Protein AF-A0A950TH61-F1 (afdb_monomer_lite)

Sequence (262 aa):
MAKLLQSIVLIVLFVGFAAIGMQAETTGPSPTPTPMDMSSMPGMDMNPKPTPTPDISSMSGMKMPGMGGSGGMQMPSVTNLADPMSRDSSGTSWDPDSTPIYGRMKMSGRGMWMFMGTAFFRYTDAGSSRDLSVAGKGDKERFDAPSMFMAMYSHPLGAKAQFGFRAMLSLDPLIEQGYGYPLVLQTGEEYNGRPIHDRQHPHDLFSELAVSYSYKFSESRSFYLYAGYPGEPALGPPMYLHRISGSNIPDAPIGHHWQDAT

Foldseek 3Di:
DPPDDPDDDDDPDPDDDPPDPDPDPPPDPDDDDDDDDPVPDPDDDDDDDDDDDDDPPPDPDDDDDDDPDPPPPFDAPLAARLHGVLQDFFFQHGDPSPRDDDWDWDDDPQKIKTKDKDKDWDWAAQVDPDDQDDVNDDDNIDTFIWMKMKIKMWHDPDPWKIKIWMWIAIPCCVTQNQSGHFAALAFQDDGPNHTHHRHDGGDDRTQWTKMKMKGHPDSVDIDMDMDIDNGFDNDFHGQQCRDPVCVPPSDDPSCRNVTGND

Structure (mmCIF, N/CA/C/O backbone):
data_AF-A0A950TH61-F1
#
_entry.id   AF-A0A950TH61-F1
#
loop_
_atom_site.group_PDB
_atom_site.id
_atom_site.type_symbol
_atom_site.label_atom_id
_atom_site.label_alt_id
_atom_site.label_comp_id
_atom_site.label_asym_id
_atom_site.label_entity_id
_atom_site.label_seq_id
_atom_site.pdbx_PDB_ins_code
_atom_site.Cartn_x
_atom_site.Cartn_y
_atom_site.Cartn_z
_atom_site.occupancy
_atom_site.B_iso_or_equiv
_atom_site.auth_seq_id
_atom_site.auth_comp_id
_atom_site.auth_asym_id
_atom_site.auth_atom_id
_atom_site.pdbx_PDB_model_num
ATOM 1 N N . MET A 1 1 ? -20.307 -4.644 -34.631 1.00 42.50 1 MET A N 1
ATOM 2 C CA . MET A 1 1 ? -20.078 -4.823 -33.180 1.00 42.50 1 MET A CA 1
ATOM 3 C C . MET A 1 1 ? -18.583 -5.034 -32.991 1.00 42.50 1 MET A C 1
ATOM 5 O O . MET A 1 1 ? -18.032 -5.799 -33.765 1.00 42.50 1 MET A O 1
ATOM 9 N N . ALA A 1 2 ? -17.965 -4.347 -32.024 1.00 40.38 2 ALA A N 1
ATOM 10 C CA . ALA A 1 2 ? -16.527 -4.048 -31.870 1.00 40.38 2 ALA A CA 1
ATOM 11 C C . ALA A 1 2 ? -16.087 -2.744 -32.569 1.00 40.38 2 ALA A C 1
ATOM 13 O O . ALA A 1 2 ? -16.285 -2.582 -33.768 1.00 40.38 2 ALA A O 1
ATOM 14 N N . LYS A 1 3 ? -15.472 -1.845 -31.786 1.00 35.75 3 LYS A N 1
ATOM 15 C CA . LYS A 1 3 ? -15.169 -0.412 -32.021 1.00 35.75 3 LYS A CA 1
ATOM 16 C C . LYS A 1 3 ? -16.253 0.577 -31.575 1.00 35.75 3 LYS A C 1
ATOM 18 O O . LYS A 1 3 ? -16.719 1.388 -32.365 1.00 35.75 3 LYS A O 1
ATOM 23 N N . LEU A 1 4 ? -16.618 0.538 -30.294 1.00 33.59 4 LEU A N 1
ATOM 24 C CA . LEU A 1 4 ? -17.208 1.694 -29.610 1.00 33.59 4 LEU A CA 1
ATOM 25 C C . LEU A 1 4 ? -17.091 1.511 -28.088 1.00 33.59 4 LEU A C 1
ATOM 27 O O . LEU A 1 4 ? -18.030 1.020 -27.486 1.00 33.59 4 LEU A O 1
ATOM 31 N N . LEU A 1 5 ? -15.923 1.789 -27.493 1.00 36.59 5 LEU A N 1
ATOM 32 C CA . LEU A 1 5 ? -15.738 2.060 -26.048 1.00 36.59 5 LEU A CA 1
ATOM 33 C C . LEU A 1 5 ? -14.257 2.382 -25.761 1.00 36.59 5 LEU A C 1
ATOM 35 O O . LEU A 1 5 ? -13.571 1.715 -24.999 1.00 36.59 5 LEU A O 1
ATOM 39 N N . GLN A 1 6 ? -13.748 3.420 -26.424 1.00 34.53 6 GLN A N 1
ATOM 40 C CA . GLN A 1 6 ? -12.667 4.244 -25.882 1.00 34.53 6 GLN A CA 1
ATOM 41 C C . GLN A 1 6 ? -13.337 5.539 -25.429 1.00 34.53 6 GLN A C 1
ATOM 43 O O . GLN A 1 6 ? -13.431 6.502 -26.187 1.00 34.53 6 GLN A O 1
ATOM 48 N N . SER A 1 7 ? -13.914 5.519 -24.230 1.00 36.56 7 SER A N 1
ATOM 49 C CA . SER A 1 7 ? -14.459 6.726 -23.615 1.00 36.56 7 SER A CA 1
ATOM 50 C C . SER A 1 7 ? -13.323 7.455 -22.914 1.00 36.56 7 SER A C 1
ATOM 52 O O . SER A 1 7 ? -12.769 6.992 -21.922 1.00 36.56 7 SER A O 1
ATOM 54 N N . ILE A 1 8 ? -12.975 8.587 -23.509 1.00 36.56 8 ILE A N 1
ATOM 55 C CA . ILE A 1 8 ? -12.044 9.603 -23.038 1.00 36.56 8 ILE A CA 1
ATOM 56 C C . ILE A 1 8 ? -12.529 10.120 -21.677 1.00 36.56 8 ILE A C 1
ATOM 58 O O . ILE A 1 8 ? -13.581 10.750 -21.591 1.00 36.56 8 ILE A O 1
ATOM 62 N N . VAL A 1 9 ? -11.751 9.881 -20.621 1.00 34.97 9 VAL A N 1
ATOM 63 C CA . VAL A 1 9 ? -11.863 10.611 -19.354 1.00 34.97 9 VAL A CA 1
ATOM 64 C C . VAL A 1 9 ? -10.733 11.632 -19.344 1.00 34.97 9 VAL A C 1
ATOM 66 O O . VAL A 1 9 ? -9.600 11.326 -18.992 1.00 34.97 9 VAL A O 1
ATOM 69 N N . LEU A 1 10 ? -11.034 12.847 -19.802 1.00 27.36 10 LEU A N 1
ATOM 70 C CA . LEU A 1 10 ? -10.145 13.995 -19.660 1.00 27.36 10 LEU A CA 1
ATOM 71 C C . LEU A 1 10 ? -10.525 14.715 -18.362 1.00 27.36 10 LEU A C 1
ATOM 73 O O . LEU A 1 10 ? -11.406 15.572 -18.356 1.00 27.36 10 LEU A O 1
ATOM 77 N N . ILE A 1 11 ? -9.884 14.347 -17.254 1.00 34.50 11 ILE A N 1
ATOM 78 C CA . ILE A 1 11 ? -9.916 15.151 -16.029 1.00 34.50 11 ILE A CA 1
ATOM 79 C C . ILE A 1 11 ? -8.643 15.990 -16.030 1.00 34.50 11 ILE A C 1
ATOM 81 O O . ILE A 1 11 ? -7.549 15.492 -15.778 1.00 34.50 11 ILE A O 1
ATOM 85 N N . VAL A 1 12 ? -8.785 17.275 -16.349 1.00 31.11 12 VAL A N 1
ATOM 86 C CA . VAL A 1 12 ? -7.707 18.254 -16.185 1.00 31.11 12 VAL A CA 1
ATOM 87 C C . VAL A 1 12 ? -7.645 18.619 -14.704 1.00 31.11 12 VAL A C 1
ATOM 89 O O . VAL A 1 12 ? -8.400 19.463 -14.227 1.00 31.11 12 VAL A O 1
ATOM 92 N N . LEU A 1 13 ? -6.761 17.952 -13.964 1.00 30.66 13 LEU A N 1
ATOM 93 C CA . LEU A 1 13 ? -6.405 18.309 -12.593 1.00 30.66 13 LEU A CA 1
ATOM 94 C C . LEU A 1 13 ? -5.154 19.193 -12.640 1.00 30.66 13 LEU A C 1
ATOM 96 O O . LEU A 1 13 ? -4.037 18.710 -12.797 1.00 30.66 13 LEU A O 1
ATOM 100 N N . PHE A 1 14 ? -5.343 20.506 -12.504 1.00 29.17 14 PHE A N 1
ATOM 101 C CA . PHE A 1 14 ? -4.253 21.401 -12.124 1.00 29.17 14 PHE A CA 1
ATOM 102 C C . PHE A 1 14 ? -3.955 21.170 -10.639 1.00 29.17 14 PHE A C 1
ATOM 104 O O . PHE A 1 14 ? -4.613 21.740 -9.771 1.00 29.17 14 PHE A O 1
ATOM 111 N N . VAL A 1 15 ? -2.970 20.323 -10.343 1.00 35.41 15 VAL A N 1
ATOM 112 C CA . VAL A 1 15 ? -2.360 20.257 -9.011 1.00 35.41 15 VAL A CA 1
ATOM 113 C C . VAL A 1 15 ? -1.008 20.946 -9.106 1.00 35.41 15 VAL A C 1
ATOM 115 O O . VAL A 1 15 ? -0.066 20.430 -9.703 1.00 35.41 15 VAL A O 1
ATOM 118 N N . GLY A 1 16 ? -0.927 22.152 -8.546 1.00 26.12 16 GLY A N 1
ATOM 119 C CA . GLY A 1 16 ? 0.347 22.820 -8.323 1.00 26.12 16 GLY A CA 1
ATOM 120 C C . GLY A 1 16 ? 1.166 22.016 -7.317 1.00 26.12 16 GLY A C 1
ATOM 121 O O . GLY A 1 16 ? 0.792 21.918 -6.150 1.00 26.12 16 GLY A O 1
ATOM 122 N N . PHE A 1 17 ? 2.277 21.439 -7.767 1.00 31.33 17 PHE A N 1
ATOM 123 C CA . PHE A 1 17 ? 3.271 20.846 -6.883 1.00 31.33 17 PHE A CA 1
ATOM 124 C C . PHE A 1 17 ? 4.051 21.964 -6.186 1.00 31.33 17 PHE A C 1
ATOM 126 O O . PHE A 1 17 ? 4.932 22.585 -6.774 1.00 31.33 17 PHE A O 1
ATOM 133 N N . ALA A 1 18 ? 3.754 22.195 -4.910 1.00 28.97 18 ALA A N 1
ATOM 134 C CA . ALA A 1 18 ? 4.761 22.673 -3.976 1.00 28.97 18 ALA A CA 1
ATOM 135 C C . ALA A 1 18 ? 5.338 21.434 -3.285 1.00 28.97 18 ALA A C 1
ATOM 137 O O . ALA A 1 18 ? 4.748 20.901 -2.346 1.00 28.97 18 ALA A O 1
ATOM 138 N N . ALA A 1 19 ? 6.473 20.945 -3.785 1.00 32.41 19 ALA A N 1
ATOM 139 C CA . ALA A 1 19 ? 7.292 19.986 -3.061 1.00 32.41 19 ALA A CA 1
ATOM 140 C C . ALA A 1 19 ? 7.839 20.687 -1.808 1.00 32.41 19 ALA A C 1
ATOM 142 O O . ALA A 1 19 ? 8.853 21.377 -1.859 1.00 32.41 19 ALA A O 1
ATOM 143 N N . ILE A 1 20 ? 7.138 20.555 -0.683 1.00 33.97 20 ILE A N 1
ATOM 144 C CA . ILE A 1 20 ? 7.697 20.895 0.622 1.00 33.97 20 ILE A CA 1
ATOM 145 C C . ILE A 1 20 ? 8.277 19.599 1.175 1.00 33.97 20 ILE A C 1
ATOM 147 O O . ILE A 1 20 ? 7.574 18.798 1.789 1.00 33.97 20 ILE A O 1
ATOM 151 N N . GLY A 1 21 ? 9.571 19.391 0.938 1.00 34.56 21 GLY A N 1
ATOM 152 C CA . GLY A 1 21 ? 10.354 18.464 1.740 1.00 34.56 21 GLY A CA 1
ATOM 153 C C . GLY A 1 21 ? 10.361 18.974 3.177 1.00 34.56 21 GLY A C 1
ATOM 154 O O . GLY A 1 21 ? 11.100 19.896 3.505 1.00 34.56 21 GLY A O 1
ATOM 155 N N . MET A 1 22 ? 9.504 18.418 4.031 1.00 33.69 22 MET A N 1
ATOM 156 C CA . MET A 1 22 ? 9.628 18.597 5.474 1.00 33.69 22 MET A CA 1
ATOM 157 C C . MET A 1 22 ? 10.490 17.457 6.005 1.00 33.69 22 MET A C 1
ATOM 159 O O . MET A 1 22 ? 9.987 16.380 6.318 1.00 33.69 22 MET A O 1
ATOM 163 N N . GLN A 1 23 ? 11.795 17.705 6.119 1.00 32.38 23 GLN A N 1
ATOM 164 C CA . GLN A 1 23 ? 12.602 17.026 7.127 1.00 32.38 23 GLN A CA 1
ATOM 165 C C . GLN A 1 23 ? 12.058 17.456 8.490 1.00 32.38 23 GLN A C 1
ATOM 167 O O . GLN A 1 23 ? 12.259 18.588 8.922 1.00 32.38 23 GLN A O 1
ATOM 172 N N . ALA A 1 24 ? 11.317 16.570 9.149 1.00 32.53 24 ALA A N 1
ATOM 173 C CA . ALA A 1 24 ? 11.150 16.668 10.588 1.00 32.53 24 ALA A CA 1
ATOM 174 C C . ALA A 1 24 ? 12.427 16.103 11.217 1.00 32.53 24 ALA A C 1
ATOM 176 O O . ALA A 1 24 ? 12.768 14.943 10.983 1.00 32.53 24 ALA A O 1
ATOM 177 N N . GLU A 1 25 ? 13.145 16.933 11.974 1.00 31.95 25 GLU A N 1
ATOM 178 C CA . GLU A 1 25 ? 14.260 16.491 12.807 1.00 31.95 25 GLU A CA 1
ATOM 179 C C . GLU A 1 25 ? 13.779 15.369 13.731 1.00 31.95 25 GLU A C 1
ATOM 181 O O . GLU A 1 25 ? 12.939 15.562 14.613 1.00 31.95 25 GLU A O 1
ATOM 186 N N . THR A 1 26 ? 14.301 14.167 13.511 1.00 33.88 26 THR A N 1
ATOM 187 C CA . THR A 1 26 ? 14.080 13.029 14.391 1.00 33.88 26 THR A CA 1
ATOM 188 C C . THR A 1 26 ? 14.943 13.211 15.635 1.00 33.88 26 THR A C 1
ATOM 190 O O . THR A 1 26 ? 16.089 12.764 15.671 1.00 33.88 26 THR A O 1
ATOM 193 N N . THR A 1 27 ? 14.410 13.828 16.688 1.00 36.09 27 THR A N 1
ATOM 194 C CA . THR A 1 27 ? 14.933 13.600 18.042 1.00 36.09 27 THR A CA 1
ATOM 195 C C . THR A 1 27 ? 14.408 12.252 18.528 1.00 36.09 27 THR A C 1
ATOM 197 O O . THR A 1 27 ? 13.490 12.148 19.337 1.00 36.09 27 THR A O 1
ATOM 200 N N . GLY A 1 28 ? 14.970 11.178 17.969 1.00 39.03 28 GLY A N 1
ATOM 201 C CA . GLY A 1 28 ? 14.773 9.843 18.521 1.00 39.03 28 GLY A CA 1
ATOM 202 C C . GLY A 1 28 ? 15.302 9.799 19.962 1.00 39.03 28 GLY A C 1
ATOM 203 O O . GLY A 1 28 ? 16.278 10.491 20.271 1.00 39.03 28 GLY A O 1
ATOM 204 N N . PRO A 1 29 ? 14.688 9.019 20.867 1.00 45.78 29 PRO A N 1
ATOM 205 C CA . PRO A 1 29 ? 15.264 8.797 22.183 1.00 45.78 29 PRO A CA 1
ATOM 206 C C . PRO A 1 29 ? 16.660 8.185 22.020 1.00 45.78 29 PRO A C 1
ATOM 208 O O . PRO A 1 29 ? 16.833 7.176 21.336 1.00 45.78 29 PRO A O 1
ATOM 211 N N . SER A 1 30 ? 17.658 8.817 22.641 1.00 35.78 30 SER A N 1
ATOM 212 C CA . SER A 1 30 ? 19.010 8.264 22.739 1.00 35.78 30 SER A CA 1
ATOM 213 C C . SER A 1 30 ? 18.925 6.870 23.378 1.00 35.78 30 SER A C 1
ATOM 215 O O . SER A 1 30 ? 18.249 6.733 24.406 1.00 35.78 30 SER A O 1
ATOM 217 N N . PRO A 1 31 ? 19.546 5.824 22.801 1.00 47.94 31 PRO A N 1
ATOM 218 C CA . PRO A 1 31 ? 19.511 4.500 23.398 1.00 47.94 31 PRO A CA 1
ATOM 219 C C . PRO A 1 31 ? 20.111 4.571 24.804 1.00 47.94 31 PRO A C 1
ATOM 221 O O . PRO A 1 31 ? 21.227 5.050 25.005 1.00 47.94 31 PRO A O 1
ATOM 224 N N . THR A 1 32 ? 19.349 4.107 25.794 1.00 44.56 32 THR A N 1
ATOM 225 C CA . THR A 1 32 ? 19.869 3.928 27.152 1.00 44.56 32 THR A CA 1
ATOM 226 C C . THR A 1 32 ? 20.944 2.842 27.080 1.00 44.56 32 THR A C 1
ATOM 228 O O . THR A 1 32 ? 20.628 1.744 26.615 1.00 44.56 32 THR A O 1
ATOM 231 N N . PRO A 1 33 ? 22.202 3.104 27.481 1.00 44.28 33 PRO A N 1
ATOM 232 C CA . PRO A 1 33 ? 23.235 2.082 27.434 1.00 44.28 33 PRO A CA 1
ATOM 233 C C . PRO A 1 33 ? 22.827 0.917 28.338 1.00 44.28 33 PRO A C 1
ATOM 235 O O . PRO A 1 33 ? 22.533 1.100 29.520 1.00 44.28 33 PRO A O 1
ATOM 238 N N . THR A 1 34 ? 22.786 -0.286 27.770 1.00 46.41 34 THR A N 1
ATOM 239 C CA . THR A 1 34 ? 22.648 -1.526 28.533 1.00 46.41 34 THR A CA 1
ATOM 240 C C . THR A 1 34 ? 23.798 -1.593 29.543 1.00 46.41 34 THR A C 1
ATOM 242 O O . THR A 1 34 ? 24.947 -1.400 29.135 1.00 46.41 34 THR A O 1
ATOM 245 N N . PRO A 1 35 ? 23.546 -1.848 30.841 1.00 42.56 35 PRO A N 1
ATOM 246 C CA . PRO A 1 35 ? 24.624 -2.060 31.796 1.00 42.56 35 PRO A CA 1
ATOM 247 C C . PRO A 1 35 ? 25.470 -3.243 31.320 1.00 42.56 35 PRO A C 1
ATOM 249 O O . PRO A 1 35 ? 24.979 -4.369 31.252 1.00 42.56 35 PRO A O 1
ATOM 252 N N . MET A 1 36 ? 26.722 -2.988 30.941 1.00 44.72 36 MET A N 1
ATOM 253 C CA . MET A 1 36 ? 27.688 -4.060 30.733 1.00 44.72 36 MET A CA 1
ATOM 254 C C . MET A 1 36 ? 27.976 -4.705 32.088 1.00 44.72 36 MET A C 1
ATOM 256 O O . MET A 1 36 ? 28.274 -4.013 33.063 1.00 44.72 36 MET A O 1
ATOM 260 N N . ASP A 1 37 ? 27.870 -6.028 32.146 1.00 48.03 37 ASP A N 1
ATOM 261 C CA . ASP A 1 37 ? 28.310 -6.819 33.286 1.00 48.03 37 ASP A CA 1
ATOM 262 C C . ASP A 1 37 ? 29.840 -6.709 33.415 1.00 48.03 37 ASP A C 1
ATOM 264 O O . ASP A 1 37 ? 30.597 -7.261 32.618 1.00 48.03 37 ASP A O 1
ATOM 268 N N . MET A 1 38 ? 30.293 -5.939 34.405 1.00 50.91 38 MET A N 1
ATOM 269 C CA . MET A 1 38 ? 31.710 -5.678 34.688 1.00 50.91 38 MET A CA 1
ATOM 270 C C . MET A 1 38 ? 32.340 -6.765 35.579 1.00 50.91 38 MET A C 1
ATOM 272 O O . MET A 1 38 ? 33.432 -6.565 36.112 1.00 50.91 38 MET A O 1
ATOM 276 N N . SER A 1 39 ? 31.693 -7.925 35.748 1.00 45.00 39 SER A N 1
ATOM 277 C CA . SER A 1 39 ? 32.147 -9.015 36.629 1.00 45.00 39 SER A CA 1
ATOM 278 C C . SER A 1 39 ? 33.476 -9.684 36.229 1.00 45.00 39 SER A C 1
ATOM 280 O O . SER A 1 39 ? 33.940 -10.586 36.925 1.00 45.00 39 SER A O 1
ATOM 282 N N . SER A 1 40 ? 34.136 -9.237 35.154 1.00 46.72 40 SER A N 1
ATOM 283 C CA . SER A 1 40 ? 35.368 -9.843 34.627 1.00 46.72 40 SER A CA 1
ATOM 284 C C . SER A 1 40 ? 36.573 -8.898 34.481 1.00 46.72 40 SER A C 1
ATOM 286 O O . SER A 1 40 ? 37.525 -9.233 33.779 1.00 46.72 40 SER A O 1
ATOM 288 N N . MET A 1 41 ? 36.609 -7.758 35.185 1.00 43.59 41 MET A N 1
ATOM 289 C CA . MET A 1 41 ? 37.813 -6.909 35.256 1.00 43.59 41 MET A CA 1
ATOM 290 C C . MET A 1 41 ? 38.529 -7.021 36.617 1.00 43.59 41 MET A C 1
ATOM 292 O O . MET A 1 41 ? 37.994 -6.561 37.626 1.00 43.59 41 MET A O 1
ATOM 296 N N . PRO A 1 42 ? 39.752 -7.585 36.689 1.00 43.88 42 PRO A N 1
ATO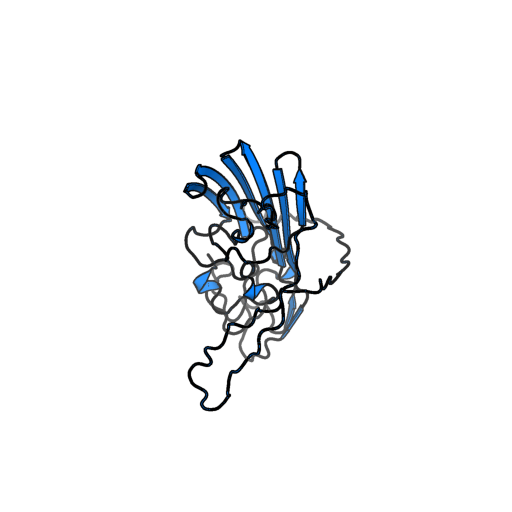M 297 C CA . PRO A 1 42 ? 40.546 -7.591 37.914 1.00 43.88 42 PRO A CA 1
ATOM 298 C C . PRO A 1 42 ? 41.213 -6.224 38.127 1.00 43.88 42 PRO A C 1
ATOM 300 O O . PRO A 1 42 ? 41.982 -5.779 37.277 1.00 43.88 42 PRO A O 1
ATOM 303 N N . GLY A 1 43 ? 40.986 -5.594 39.287 1.00 47.31 43 GLY A N 1
ATOM 304 C CA . GLY A 1 43 ? 41.899 -4.568 39.812 1.00 47.31 43 GLY A CA 1
ATOM 305 C C . GLY A 1 43 ? 41.379 -3.136 39.975 1.00 47.31 43 GLY A C 1
ATOM 306 O O . GLY A 1 43 ? 42.134 -2.208 39.699 1.00 47.31 43 GLY A O 1
ATOM 307 N N . MET A 1 44 ? 40.161 -2.918 40.484 1.00 42.34 44 MET A N 1
ATOM 308 C CA . MET A 1 44 ? 39.793 -1.607 41.046 1.00 42.34 44 MET A CA 1
ATOM 309 C C . MET A 1 44 ? 39.171 -1.744 42.441 1.00 42.34 44 MET A C 1
ATOM 311 O O . MET A 1 44 ? 38.139 -2.383 42.625 1.00 42.34 44 MET A O 1
ATOM 315 N N . ASP A 1 45 ? 39.866 -1.158 43.415 1.00 43.56 45 ASP A N 1
ATOM 316 C CA . ASP A 1 45 ? 39.545 -1.100 44.841 1.00 43.56 45 ASP A CA 1
ATOM 317 C C . ASP A 1 45 ? 38.321 -0.195 45.079 1.00 43.56 45 ASP A C 1
ATOM 319 O O . ASP A 1 45 ? 38.324 0.990 44.740 1.00 43.56 45 ASP A O 1
ATOM 323 N N . MET A 1 46 ? 37.249 -0.774 45.619 1.00 38.69 46 MET A N 1
ATOM 324 C CA . MET A 1 46 ? 35.993 -0.092 45.928 1.00 38.69 46 MET A CA 1
ATOM 325 C C . MET A 1 46 ? 35.955 0.230 47.419 1.00 38.69 46 MET A C 1
ATOM 327 O O . MET A 1 46 ? 35.599 -0.622 48.230 1.00 38.69 46 MET A O 1
ATOM 331 N N . ASN A 1 47 ? 36.245 1.479 47.782 1.00 44.44 47 ASN A N 1
ATOM 332 C CA . ASN A 1 47 ? 35.994 1.959 49.138 1.00 44.44 47 ASN A CA 1
ATOM 333 C C . ASN A 1 47 ? 35.283 3.326 49.127 1.00 44.44 47 ASN A C 1
ATOM 335 O O . ASN A 1 47 ? 35.937 4.370 49.205 1.00 44.44 47 ASN A O 1
ATOM 339 N N . PRO A 1 48 ? 33.942 3.373 49.011 1.00 46.69 48 PRO A N 1
ATOM 340 C CA . PRO A 1 48 ? 33.204 4.618 49.163 1.00 46.69 48 PRO A CA 1
ATOM 341 C C . PRO A 1 48 ? 32.966 4.920 50.652 1.00 46.69 48 PRO A C 1
ATOM 343 O O . PRO A 1 48 ? 32.199 4.253 51.344 1.00 46.69 48 PRO A O 1
ATOM 346 N N . LYS A 1 49 ? 33.621 5.975 51.146 1.00 36.88 49 LYS A N 1
ATOM 347 C CA . LYS A 1 49 ? 33.361 6.595 52.454 1.00 36.88 49 LYS A CA 1
ATOM 348 C C . LYS A 1 49 ? 31.945 7.211 52.460 1.00 36.88 49 LYS A C 1
ATOM 350 O O . LYS A 1 49 ? 31.635 7.955 51.530 1.00 36.88 49 LYS A O 1
ATOM 355 N N . PRO A 1 50 ? 31.090 6.969 53.471 1.00 39.81 50 PRO A N 1
ATOM 356 C CA . PRO A 1 50 ? 29.723 7.488 53.471 1.00 39.81 50 PRO A CA 1
ATOM 357 C C . PRO A 1 50 ? 29.694 9.008 53.704 1.00 39.81 50 PRO A C 1
ATOM 359 O O . PRO A 1 50 ? 30.230 9.515 54.690 1.00 39.81 50 PRO A O 1
ATOM 362 N N . THR A 1 51 ? 29.066 9.740 52.783 1.00 38.12 51 THR A N 1
ATOM 363 C CA . THR A 1 51 ? 28.710 11.164 52.919 1.00 38.12 51 THR A CA 1
ATOM 364 C C . THR A 1 51 ? 27.372 11.280 53.671 1.00 38.12 51 THR A C 1
ATOM 366 O O . THR A 1 51 ? 26.483 10.467 53.419 1.00 38.12 51 THR A O 1
ATOM 369 N N . PRO A 1 52 ? 27.201 12.236 54.607 1.00 39.16 52 PRO A N 1
ATOM 370 C CA . PRO A 1 52 ? 26.018 12.295 55.465 1.00 39.16 52 PRO A CA 1
ATOM 371 C C . PRO A 1 52 ? 24.738 12.678 54.705 1.00 39.16 52 PRO A C 1
ATOM 373 O O . PRO A 1 52 ? 24.732 13.582 53.871 1.00 39.16 52 PRO A O 1
ATOM 376 N N . THR A 1 53 ? 23.650 11.981 55.033 1.00 39.81 53 THR A N 1
ATOM 377 C CA . THR A 1 53 ? 22.289 12.170 54.515 1.00 39.81 53 THR A CA 1
ATOM 378 C C . THR A 1 53 ? 21.725 13.545 54.909 1.00 39.81 53 THR A C 1
ATOM 380 O O . THR A 1 53 ? 21.764 13.879 56.094 1.00 39.81 53 THR A O 1
ATOM 38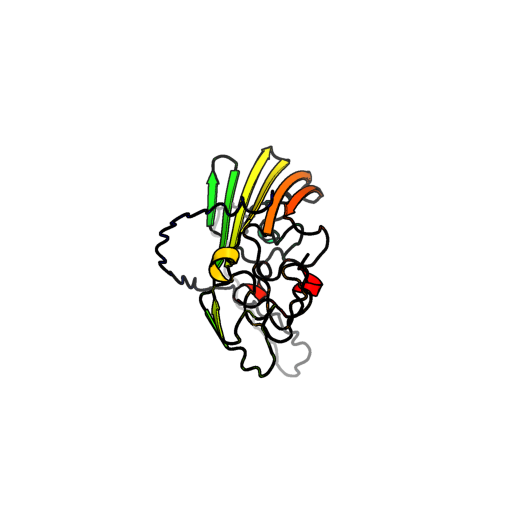3 N N . PRO A 1 54 ? 21.154 14.338 53.982 1.00 41.16 54 PRO A N 1
ATOM 384 C CA . PRO A 1 54 ? 20.398 15.533 54.345 1.00 41.16 54 PRO A CA 1
ATOM 385 C C . PRO A 1 54 ? 19.071 15.160 55.022 1.00 41.16 54 PRO A C 1
ATOM 387 O O . PRO A 1 54 ? 18.312 14.333 54.514 1.00 41.16 54 PRO A O 1
ATOM 390 N N . ASP A 1 55 ? 18.796 15.789 56.162 1.00 38.22 55 ASP A N 1
ATOM 391 C CA . ASP A 1 55 ? 17.534 15.719 56.900 1.00 38.22 55 ASP A CA 1
ATOM 392 C C . ASP A 1 55 ? 16.414 16.433 56.116 1.00 38.22 55 ASP A C 1
ATOM 394 O O . ASP A 1 55 ? 16.502 17.628 55.834 1.00 38.22 55 ASP A O 1
ATOM 398 N N . ILE A 1 56 ? 15.369 15.692 55.737 1.00 44.16 56 ILE A N 1
ATOM 399 C CA . ILE A 1 56 ? 14.191 16.180 54.992 1.00 44.16 56 ILE A CA 1
ATOM 400 C C . ILE A 1 56 ? 12.930 16.271 55.868 1.00 44.16 56 ILE A C 1
ATOM 402 O O . ILE A 1 56 ? 11.807 16.243 55.365 1.00 44.16 56 ILE A O 1
ATOM 406 N N . SER A 1 57 ? 13.079 16.443 57.184 1.00 36.56 57 SER A N 1
ATOM 407 C CA . SER A 1 57 ? 11.953 16.587 58.122 1.00 36.56 57 SER A CA 1
ATOM 408 C C . SER A 1 57 ? 11.138 17.898 58.012 1.00 36.56 57 SER A C 1
ATOM 410 O O . SER A 1 57 ? 10.320 18.181 58.886 1.00 36.56 57 SER A O 1
ATOM 412 N N . SER A 1 58 ? 11.259 18.686 56.932 1.00 41.62 58 SER A N 1
ATOM 413 C CA . SER A 1 58 ? 10.600 20.003 56.808 1.00 41.62 58 SER A CA 1
ATOM 414 C C . SER A 1 58 ? 9.786 20.267 55.530 1.00 41.62 58 SER A C 1
ATOM 416 O O . SER A 1 58 ? 9.486 21.421 55.232 1.00 41.62 58 SER A O 1
ATOM 418 N N . MET A 1 59 ? 9.315 19.241 54.810 1.00 38.50 59 MET A N 1
ATOM 419 C CA . MET A 1 59 ? 8.280 19.430 53.774 1.00 38.50 59 MET A CA 1
ATOM 420 C C . MET A 1 59 ? 7.035 18.582 54.042 1.00 38.50 59 MET A C 1
ATOM 422 O O . MET A 1 59 ? 6.737 17.593 53.375 1.00 38.50 59 MET A O 1
ATOM 426 N N . SER A 1 60 ? 6.277 19.020 55.048 1.00 37.50 60 SER A N 1
ATOM 427 C CA . SER A 1 60 ? 4.884 18.629 55.239 1.00 37.50 60 SER A CA 1
ATOM 428 C C . SER A 1 60 ? 4.028 19.178 54.094 1.00 37.50 60 SER A C 1
ATOM 430 O O . SER A 1 60 ? 3.747 20.373 54.043 1.00 37.50 60 SER A O 1
ATOM 432 N N . GLY A 1 61 ? 3.543 18.275 53.242 1.00 43.72 61 GLY A N 1
ATOM 433 C CA . GLY A 1 61 ? 2.285 18.456 52.523 1.00 43.72 61 GLY A CA 1
ATOM 434 C C . GLY A 1 61 ? 2.395 18.797 51.043 1.00 43.72 61 GLY A C 1
ATOM 435 O O . GLY A 1 61 ? 2.146 19.933 50.674 1.00 43.72 61 GLY A O 1
ATOM 436 N N . MET A 1 62 ? 2.591 17.785 50.193 1.00 35.06 62 MET A N 1
ATOM 437 C CA . MET A 1 62 ? 1.834 17.643 48.941 1.00 35.06 62 MET A CA 1
ATOM 438 C C . MET A 1 62 ? 1.652 16.157 48.625 1.00 35.06 62 MET A C 1
ATOM 440 O O . MET A 1 62 ? 2.602 15.406 48.430 1.00 35.06 62 MET A O 1
ATOM 444 N N . LYS A 1 63 ? 0.392 15.729 48.615 1.00 37.53 63 LYS A N 1
ATOM 445 C CA . LYS A 1 63 ? -0.057 14.384 48.268 1.00 37.53 63 LYS A CA 1
ATOM 446 C C . LYS A 1 63 ? -0.376 14.382 46.773 1.00 37.53 63 LYS A C 1
ATOM 448 O O . LYS A 1 63 ? -1.364 14.996 46.398 1.00 37.53 63 LYS A O 1
ATOM 453 N N . MET A 1 64 ? 0.408 13.690 45.948 1.00 34.31 64 MET A N 1
ATOM 454 C CA . MET A 1 64 ? 0.003 13.289 44.590 1.00 34.31 64 MET A CA 1
ATOM 455 C C . MET A 1 64 ? 0.558 11.887 44.291 1.00 34.31 64 MET A C 1
ATOM 457 O O . MET A 1 64 ? 1.765 11.742 44.100 1.00 34.31 64 MET A O 1
ATOM 461 N N . PRO A 1 65 ? -0.281 10.835 44.265 1.00 40.25 65 PRO A N 1
ATOM 462 C CA . PRO A 1 65 ? 0.121 9.526 43.776 1.00 40.25 65 PRO A CA 1
ATOM 463 C C . PRO A 1 65 ? 0.082 9.506 42.240 1.00 40.25 65 PRO A C 1
ATOM 465 O O . PRO A 1 65 ? -0.968 9.717 41.645 1.00 40.25 65 PRO A O 1
ATOM 468 N N . GLY A 1 66 ? 1.235 9.225 41.631 1.00 40.44 66 GLY A N 1
ATOM 469 C CA . GLY A 1 66 ? 1.383 8.469 40.382 1.00 40.44 66 GLY A CA 1
ATOM 470 C C . GLY A 1 66 ? 0.536 8.866 39.168 1.00 40.44 66 GLY A C 1
ATOM 471 O O . GLY A 1 66 ? -0.479 8.239 38.903 1.00 40.44 66 GLY A O 1
ATOM 472 N N . MET A 1 67 ? 1.056 9.770 38.334 1.00 39.19 67 MET A N 1
ATOM 473 C CA . MET A 1 67 ? 0.780 9.808 36.887 1.00 39.19 67 MET A CA 1
ATOM 474 C C . MET A 1 67 ? 2.094 10.079 36.141 1.00 39.19 67 MET A C 1
ATOM 476 O O . MET A 1 67 ? 2.312 11.136 35.560 1.00 39.19 67 MET A O 1
ATOM 480 N N . GLY A 1 68 ? 3.011 9.113 36.218 1.00 34.66 68 GLY A N 1
ATOM 481 C CA . GLY A 1 68 ? 4.149 9.005 35.309 1.00 34.66 68 GLY A CA 1
ATOM 482 C C . GLY A 1 68 ? 3.757 8.090 34.156 1.00 34.66 68 GLY A C 1
ATOM 483 O O . GLY A 1 68 ? 3.805 6.874 34.294 1.00 34.66 68 GLY A O 1
ATOM 484 N N . GLY A 1 69 ? 3.318 8.676 33.047 1.00 32.50 69 GLY A N 1
ATOM 485 C CA . GLY A 1 69 ? 2.980 7.945 31.834 1.00 32.50 69 GLY A CA 1
ATOM 486 C C . GLY A 1 69 ? 2.386 8.880 30.795 1.00 32.50 69 GLY A C 1
ATOM 487 O O . GLY A 1 69 ? 1.180 9.107 30.789 1.00 32.50 69 GLY A O 1
ATOM 488 N N . SER A 1 70 ? 3.221 9.396 29.892 1.00 34.12 70 SER A N 1
ATOM 489 C CA . SER A 1 70 ? 2.767 9.885 28.584 1.00 34.12 70 SER A CA 1
ATOM 490 C C . SER A 1 70 ? 2.247 8.698 27.768 1.00 34.12 70 SER A C 1
ATOM 492 O O . SER A 1 70 ? 2.876 8.255 26.813 1.00 34.12 70 SER A O 1
ATOM 494 N N . GLY A 1 71 ? 1.111 8.134 28.171 1.00 35.44 71 GLY A N 1
ATOM 495 C CA . GLY A 1 71 ? 0.322 7.245 27.334 1.00 35.44 71 GLY A CA 1
ATOM 496 C C . GLY A 1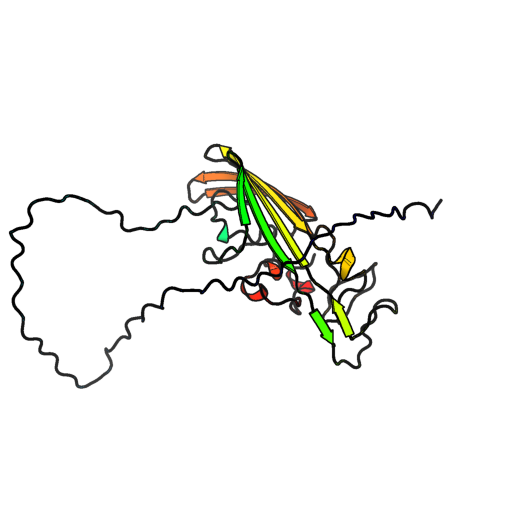 71 ? -0.444 8.115 26.354 1.00 35.44 71 GLY A C 1
ATOM 497 O O . GLY A 1 71 ? -1.587 8.482 26.622 1.00 35.44 71 GLY A O 1
ATOM 498 N N . GLY A 1 72 ? 0.198 8.513 25.253 1.00 45.62 72 GLY A N 1
ATOM 499 C CA . GLY A 1 72 ? -0.540 9.072 24.125 1.00 45.62 72 GLY A CA 1
ATOM 500 C C . GLY A 1 72 ? -1.657 8.092 23.770 1.00 45.62 72 GLY A C 1
ATOM 501 O O . GLY A 1 72 ? -1.395 6.894 23.670 1.00 45.62 72 GLY A O 1
ATOM 502 N N . MET A 1 73 ? -2.901 8.568 23.664 1.00 60.53 73 MET A N 1
ATOM 503 C CA . MET A 1 73 ? -4.007 7.709 23.242 1.00 60.53 73 MET A CA 1
ATOM 504 C C . MET A 1 73 ? -3.637 7.103 21.889 1.00 60.53 73 MET A C 1
ATOM 506 O O . MET A 1 73 ? -3.542 7.823 20.895 1.00 60.53 73 MET A O 1
ATOM 510 N N . GLN A 1 74 ? -3.375 5.795 21.864 1.00 81.75 74 GLN A N 1
ATOM 511 C CA . GLN A 1 74 ? -3.169 5.080 20.615 1.00 81.75 74 GLN A CA 1
ATOM 512 C C . GLN A 1 74 ? -4.476 5.124 19.834 1.00 81.75 74 GLN A C 1
ATOM 514 O O . GLN A 1 74 ? -5.535 4.741 20.335 1.00 81.75 74 GLN A O 1
ATOM 519 N N . MET A 1 75 ? -4.395 5.636 18.611 1.00 91.12 75 MET A N 1
ATOM 520 C CA . MET A 1 75 ? -5.514 5.591 17.683 1.00 91.12 75 MET A CA 1
ATOM 521 C C . MET A 1 75 ? -5.761 4.128 17.301 1.00 91.12 75 MET A C 1
ATOM 523 O O . MET A 1 75 ? -4.784 3.412 17.068 1.00 91.12 75 MET A O 1
ATOM 527 N N . PRO A 1 76 ? -7.021 3.668 17.244 1.00 93.75 76 PRO A N 1
ATOM 528 C CA . PRO A 1 76 ? -7.321 2.307 16.827 1.00 93.75 76 PRO A CA 1
ATOM 529 C C . PRO A 1 76 ? -7.075 2.129 15.327 1.00 93.75 76 PRO A C 1
ATOM 531 O O . PRO A 1 76 ? -7.291 3.058 14.544 1.00 93.75 76 PRO A O 1
ATOM 534 N N . SER A 1 77 ? -6.677 0.920 14.940 1.00 94.94 77 SER A N 1
ATOM 535 C CA . SER A 1 77 ? -6.599 0.493 13.544 1.00 94.94 77 SER A CA 1
ATOM 536 C C . SER A 1 77 ? -7.949 0.653 12.846 1.00 94.94 77 SER A C 1
ATOM 538 O O . SER A 1 77 ? -9.017 0.466 13.438 1.00 94.94 77 SER A O 1
ATOM 540 N N . VAL A 1 78 ? -7.910 0.997 11.561 1.00 95.88 78 VAL A N 1
ATOM 541 C CA . VAL A 1 78 ? -9.089 1.073 10.691 1.00 95.88 78 VAL A CA 1
ATOM 542 C C . VAL A 1 78 ? -9.672 -0.321 10.451 1.00 95.88 78 VAL A C 1
ATOM 544 O O . VAL A 1 78 ? -10.893 -0.477 10.368 1.00 95.88 78 VAL A O 1
ATOM 547 N N . THR A 1 79 ? -8.821 -1.345 10.407 1.00 94.69 79 THR A N 1
ATOM 548 C CA . THR A 1 79 ? -9.201 -2.740 10.151 1.00 94.69 79 THR A CA 1
ATOM 549 C C . THR A 1 79 ? -9.727 -3.428 11.412 1.00 94.69 79 THR A C 1
ATOM 551 O O . THR A 1 79 ? -10.810 -4.017 11.379 1.00 94.69 79 THR A O 1
ATOM 554 N N . ASN A 1 80 ? -9.015 -3.311 12.539 1.00 94.44 80 ASN A N 1
ATOM 555 C CA . ASN A 1 80 ? -9.363 -3.957 13.805 1.00 94.44 80 ASN A CA 1
ATOM 556 C C . ASN A 1 80 ? -9.312 -2.972 14.982 1.00 94.44 80 ASN A C 1
ATOM 558 O O . ASN A 1 80 ? -8.246 -2.557 15.418 1.00 94.44 80 ASN A O 1
ATOM 562 N N . LEU A 1 81 ? -10.473 -2.675 15.574 1.00 93.56 81 LEU A N 1
ATOM 563 C CA . LEU A 1 81 ? -10.622 -1.734 16.693 1.00 93.56 81 LEU A CA 1
ATOM 564 C C . LEU A 1 81 ? -9.770 -2.069 17.938 1.00 93.56 81 LEU A C 1
ATOM 566 O O . LEU A 1 81 ? -9.565 -1.199 18.783 1.00 93.56 81 LEU A O 1
ATOM 570 N N . ALA A 1 82 ? -9.334 -3.321 18.102 1.00 93.06 82 ALA A N 1
ATOM 571 C CA . ALA A 1 82 ? -8.493 -3.729 19.230 1.00 93.06 82 ALA A CA 1
ATOM 572 C C . ALA A 1 82 ? -6.985 -3.553 18.984 1.00 93.06 82 ALA A C 1
ATOM 574 O O . ALA A 1 82 ? -6.218 -3.657 19.937 1.00 93.06 82 ALA A O 1
ATOM 575 N N . ASP A 1 83 ? -6.567 -3.291 17.74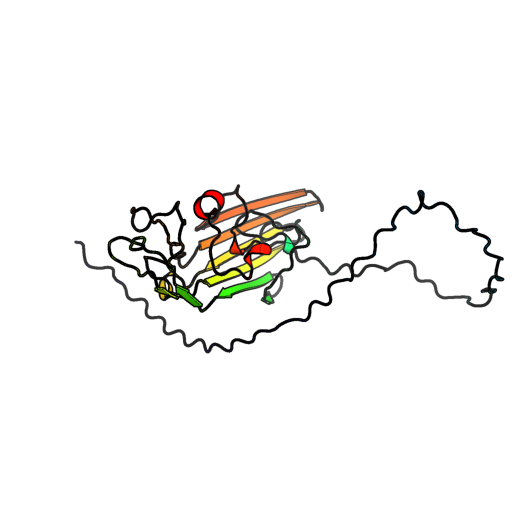6 1.00 93.44 83 ASP A N 1
ATOM 576 C CA . ASP A 1 83 ? -5.165 -3.073 17.393 1.00 93.44 83 ASP A CA 1
ATOM 577 C C . ASP A 1 83 ? -4.841 -1.572 17.336 1.00 93.44 83 ASP A C 1
ATOM 579 O O . ASP A 1 83 ? -5.717 -0.759 17.008 1.00 93.44 83 ASP A O 1
ATOM 583 N N . PRO A 1 84 ? -3.590 -1.169 17.623 1.00 94.25 84 PRO A N 1
ATOM 584 C CA . PRO A 1 84 ? -3.153 0.192 17.367 1.00 94.25 84 PRO A CA 1
ATOM 585 C C . PRO A 1 84 ? -3.068 0.436 15.859 1.00 94.25 84 PRO A C 1
ATOM 587 O O . PRO A 1 84 ? -2.719 -0.443 15.077 1.00 94.25 84 PRO A O 1
ATOM 590 N N . MET A 1 85 ? -3.321 1.668 15.439 1.00 94.00 85 MET A N 1
ATOM 591 C CA . MET A 1 85 ? -3.252 2.066 14.033 1.00 94.00 85 MET A CA 1
ATOM 592 C C . MET A 1 85 ? -1.846 1.941 13.436 1.00 94.00 85 MET A C 1
ATOM 594 O O . MET A 1 85 ? -1.718 1.842 12.226 1.00 94.00 85 MET A O 1
ATOM 598 N N . SER A 1 86 ? -0.784 1.896 14.250 1.00 93.31 86 SER A N 1
ATOM 599 C CA . SER A 1 86 ? 0.583 1.640 13.758 1.00 93.31 86 SER A CA 1
ATOM 600 C C . SER A 1 86 ? 0.750 0.244 13.167 1.00 93.31 86 SER A C 1
ATOM 602 O O . SER A 1 86 ? 1.692 0.006 12.419 1.00 93.31 86 SER A O 1
ATOM 604 N N . ARG A 1 87 ? -0.184 -0.658 13.478 1.00 92.88 87 ARG A N 1
ATOM 605 C CA . ARG A 1 87 ? -0.263 -1.993 12.904 1.00 92.88 87 ARG A CA 1
ATOM 606 C C . ARG A 1 87 ? -0.933 -2.013 11.530 1.00 92.88 87 ARG A C 1
ATOM 608 O O . ARG A 1 87 ? -0.781 -3.008 10.824 1.00 92.88 87 ARG A O 1
ATOM 615 N N . ASP A 1 88 ? -1.678 -0.965 11.156 1.00 92.44 88 ASP A N 1
ATOM 616 C CA . ASP A 1 88 ? -2.316 -0.904 9.841 1.00 92.44 88 ASP A CA 1
ATOM 617 C C . ASP A 1 88 ? -1.242 -0.885 8.753 1.00 92.44 88 ASP A C 1
ATOM 619 O O . ASP A 1 88 ? -0.578 0.121 8.515 1.00 92.44 88 ASP A O 1
ATOM 623 N N . SER A 1 89 ? -1.119 -2.021 8.076 1.00 90.44 89 SER A N 1
ATOM 624 C CA . SER A 1 89 ? -0.308 -2.180 6.884 1.00 90.44 89 SER A CA 1
ATOM 625 C C . SER A 1 89 ? -1.231 -2.316 5.676 1.00 90.44 89 SER A C 1
ATOM 627 O O . SER A 1 89 ? -2.304 -1.710 5.665 1.00 90.44 89 SER A O 1
ATOM 629 N N . SER A 1 90 ? -0.845 -3.049 4.641 1.00 89.06 90 SER A N 1
ATOM 630 C CA . SER A 1 90 ? -1.687 -3.308 3.473 1.00 89.06 90 SER A CA 1
ATOM 631 C C . SER A 1 90 ? -2.677 -4.458 3.737 1.00 89.06 90 SER A C 1
ATOM 633 O O . SER A 1 90 ? -2.387 -5.343 4.548 1.00 89.06 90 SER A O 1
ATOM 635 N N . GLY A 1 91 ? -3.872 -4.428 3.133 1.00 88.81 91 GLY A N 1
ATOM 636 C CA . GLY A 1 91 ? -4.834 -5.522 3.272 1.00 88.81 91 GLY A CA 1
ATOM 637 C C . GLY A 1 91 ? -5.180 -5.872 4.720 1.00 88.81 91 GLY A C 1
ATOM 638 O O . GLY A 1 91 ? -5.611 -5.026 5.511 1.00 88.81 91 GLY A O 1
ATOM 639 N N . THR A 1 92 ? -4.967 -7.145 5.063 1.00 90.12 92 THR A N 1
ATOM 640 C CA . THR A 1 92 ? -5.056 -7.687 6.430 1.00 90.12 92 THR A CA 1
ATOM 641 C C . THR A 1 92 ? -3.688 -7.956 7.067 1.00 90.12 92 THR A C 1
ATOM 643 O O . THR A 1 92 ? -3.621 -8.580 8.128 1.00 90.12 92 THR A O 1
ATOM 646 N N . SER A 1 93 ? -2.602 -7.518 6.428 1.00 90.50 93 SER A N 1
ATOM 647 C CA . SER A 1 93 ? -1.231 -7.666 6.919 1.00 90.50 93 SER A CA 1
ATOM 648 C C . SER A 1 93 ? -0.911 -6.642 8.009 1.00 90.50 93 SER A C 1
ATOM 650 O O . SER A 1 93 ? -1.583 -5.616 8.144 1.00 90.50 93 SER A O 1
ATOM 652 N N . TRP A 1 94 ? 0.139 -6.912 8.788 1.00 91.56 94 TRP A N 1
ATOM 653 C CA . TRP A 1 94 ? 0.516 -6.108 9.950 1.00 91.56 94 TRP A CA 1
ATOM 654 C C . TRP A 1 94 ? 1.964 -5.645 9.910 1.00 91.56 94 TRP A C 1
ATOM 656 O O . TRP A 1 94 ? 2.865 -6.410 9.568 1.00 91.56 94 TRP A O 1
ATOM 666 N N . ASP A 1 95 ? 2.166 -4.422 10.386 1.00 91.94 95 ASP A N 1
ATOM 667 C CA . ASP A 1 95 ? 3.471 -3.908 10.786 1.00 91.94 95 ASP A CA 1
ATOM 668 C C . ASP A 1 95 ? 3.667 -4.012 12.312 1.00 91.94 95 ASP A C 1
ATOM 670 O O . ASP A 1 95 ? 2.702 -4.200 13.060 1.00 91.94 95 ASP A O 1
ATOM 674 N N . PRO A 1 96 ? 4.912 -3.913 12.817 1.00 92.44 96 PRO A N 1
ATOM 675 C CA . PRO A 1 96 ? 5.161 -3.782 14.249 1.00 92.44 96 PRO A CA 1
ATOM 676 C C . PRO A 1 96 ? 4.446 -2.569 14.858 1.00 92.44 96 PRO A C 1
ATOM 678 O O . PRO A 1 96 ? 4.422 -1.494 14.268 1.00 92.44 96 PRO A O 1
ATOM 681 N N . ASP A 1 97 ? 3.981 -2.685 16.103 1.00 91.56 97 ASP A N 1
ATOM 682 C CA . ASP A 1 97 ? 3.285 -1.589 16.799 1.00 91.56 97 ASP A CA 1
ATOM 683 C C . ASP A 1 97 ? 4.151 -0.318 16.960 1.00 91.56 97 ASP A C 1
ATOM 685 O O . ASP A 1 97 ? 3.624 0.773 17.185 1.00 91.56 97 ASP A O 1
ATOM 689 N N . SER A 1 98 ? 5.479 -0.445 16.849 1.00 91.62 98 SER A N 1
ATOM 690 C CA . SER A 1 98 ? 6.445 0.660 16.875 1.00 91.62 98 SER A CA 1
ATOM 691 C C . SER A 1 98 ? 6.620 1.377 15.531 1.00 91.62 98 SER A C 1
ATOM 693 O O . SER A 1 98 ? 7.407 2.322 15.456 1.00 91.62 98 SER A O 1
ATOM 695 N N . THR A 1 99 ? 5.955 0.925 14.465 1.00 91.62 99 THR A N 1
ATOM 696 C CA . THR A 1 99 ? 6.071 1.522 13.132 1.00 91.62 99 THR A CA 1
ATOM 697 C C . THR A 1 99 ? 5.488 2.937 13.129 1.00 91.62 99 THR A C 1
ATOM 699 O O . THR A 1 99 ? 4.339 3.139 13.536 1.00 91.62 99 THR A O 1
ATOM 702 N N . PRO A 1 100 ? 6.265 3.951 12.702 1.00 90.88 100 PRO A N 1
ATOM 703 C CA . PRO A 1 100 ? 5.763 5.311 12.611 1.00 90.88 100 PRO A CA 1
ATOM 704 C C . PRO A 1 100 ? 4.732 5.425 11.487 1.00 90.88 100 PRO A C 1
ATOM 706 O O . PRO A 1 100 ? 4.894 4.857 10.410 1.00 90.88 100 PRO A O 1
ATOM 709 N N . ILE A 1 101 ? 3.693 6.222 11.725 1.00 89.38 101 ILE A N 1
ATOM 710 C CA . ILE A 1 101 ? 2.642 6.480 10.743 1.00 89.38 101 ILE A CA 1
ATOM 711 C C . ILE A 1 101 ? 2.861 7.859 10.128 1.00 89.38 101 ILE A C 1
ATOM 713 O O . ILE A 1 101 ? 2.771 8.878 10.817 1.00 89.38 101 ILE A O 1
ATOM 717 N N . TYR A 1 102 ? 3.082 7.902 8.815 1.00 90.19 102 TYR A N 1
ATOM 718 C CA . TYR A 1 102 ? 3.204 9.146 8.059 1.00 90.19 102 TYR A CA 1
ATOM 719 C C . TYR A 1 102 ? 1.918 9.417 7.284 1.00 90.19 102 TYR A C 1
ATOM 721 O O . TYR A 1 102 ? 1.740 8.971 6.157 1.00 90.19 102 TYR A O 1
ATOM 729 N N . GLY A 1 103 ? 1.008 10.172 7.894 1.00 92.38 103 GLY A N 1
ATOM 730 C CA . GLY A 1 103 ? -0.256 10.533 7.265 1.00 92.38 103 GLY A CA 1
ATOM 731 C C . GLY A 1 103 ? -0.846 11.820 7.819 1.00 92.38 103 GLY A C 1
ATOM 732 O O . GLY A 1 103 ? -0.477 12.310 8.887 1.00 92.38 103 GLY A O 1
ATOM 733 N N . ARG A 1 104 ? -1.780 12.394 7.067 1.00 95.88 104 ARG A N 1
ATOM 734 C CA . ARG A 1 104 ? -2.623 13.504 7.502 1.00 95.88 104 ARG A CA 1
ATOM 735 C C . ARG A 1 104 ? -3.935 12.933 8.007 1.00 95.88 104 ARG A C 1
ATOM 737 O O . ARG A 1 104 ? -4.699 12.357 7.237 1.00 95.88 104 ARG A O 1
ATOM 744 N N . MET A 1 105 ? -4.192 13.115 9.295 1.00 96.19 105 MET A N 1
ATOM 745 C CA . MET A 1 105 ? -5.422 12.666 9.937 1.00 96.19 105 MET A CA 1
ATOM 746 C C . MET A 1 105 ? -6.377 13.837 10.130 1.00 96.19 105 MET A C 1
ATOM 748 O O . MET A 1 105 ? -5.961 14.950 10.460 1.00 96.19 105 MET A O 1
ATOM 752 N N . LYS A 1 106 ? -7.671 13.588 9.944 1.00 97.06 106 LYS A N 1
ATOM 753 C CA . LYS A 1 106 ? -8.732 14.569 10.156 1.00 97.06 106 LYS A CA 1
ATOM 754 C C . LYS A 1 106 ? -9.932 13.909 10.818 1.00 97.06 106 LYS A C 1
ATOM 756 O O . LYS A 1 106 ? -10.571 13.032 10.240 1.00 97.06 106 LYS A O 1
ATOM 761 N N . MET A 1 107 ? -10.285 14.393 12.003 1.00 96.81 107 MET A N 1
ATOM 762 C CA . MET A 1 107 ? -11.509 13.982 12.687 1.00 96.81 107 MET A CA 1
ATOM 763 C C . MET A 1 107 ? -12.736 14.615 12.021 1.00 96.81 107 MET A C 1
ATOM 765 O O . MET A 1 107 ? -12.732 15.794 11.659 1.00 96.81 107 MET A O 1
ATOM 769 N N . SER A 1 108 ? -13.803 13.834 11.875 1.00 94.38 108 SER A N 1
ATOM 770 C CA . SER A 1 108 ? -15.102 14.278 11.370 1.00 94.38 108 SER A CA 1
ATOM 771 C C . SER A 1 108 ? -16.213 13.662 12.219 1.00 94.38 108 SER A C 1
ATOM 773 O O . SER A 1 108 ? -16.605 12.506 12.041 1.00 94.38 108 SER A O 1
ATOM 775 N N . GLY A 1 109 ? -16.694 14.432 13.200 1.00 95.06 109 GLY A N 1
ATOM 776 C CA . GLY A 1 109 ? -17.607 13.925 14.221 1.00 95.06 109 GLY A CA 1
ATOM 777 C C . GLY A 1 109 ? -16.967 12.767 14.989 1.00 95.06 109 GLY A C 1
ATOM 778 O O . GLY A 1 109 ? -15.933 12.946 15.626 1.00 95.06 109 GLY A O 1
ATOM 779 N N . ARG A 1 110 ? -17.579 11.579 14.907 1.00 94.75 110 ARG A N 1
ATOM 780 C CA . ARG A 1 110 ? -17.047 10.342 15.505 1.00 94.75 110 ARG A CA 1
ATOM 781 C C . ARG A 1 110 ? -16.049 9.609 14.610 1.00 94.75 110 ARG A C 1
ATOM 783 O O . ARG A 1 110 ? -15.351 8.737 15.107 1.00 94.75 110 ARG A O 1
ATOM 790 N N . GLY A 1 111 ? -16.011 9.920 13.317 1.00 97.00 111 GLY A N 1
ATOM 791 C CA . GLY A 1 111 ? -15.128 9.246 12.373 1.00 97.00 111 GLY A CA 1
ATOM 792 C C . GLY A 1 111 ? -13.772 9.927 12.237 1.00 97.00 111 GLY A C 1
ATOM 793 O O . GLY A 1 111 ? -13.600 11.093 12.605 1.00 97.00 111 GLY A O 1
ATOM 794 N N . MET A 1 112 ? -12.828 9.205 11.650 1.00 97.69 112 MET A N 1
ATOM 795 C CA . MET A 1 112 ? -11.476 9.677 11.386 1.00 97.69 112 MET A CA 1
ATOM 796 C C . MET A 1 112 ? -11.094 9.327 9.956 1.00 97.69 112 MET A C 1
ATOM 798 O O . MET A 1 112 ? -11.222 8.181 9.540 1.00 97.69 112 MET A O 1
ATOM 802 N N . TRP A 1 113 ? -10.659 10.336 9.210 1.00 97.88 113 TRP A N 1
ATOM 803 C CA . TRP A 1 113 ? -10.018 10.161 7.917 1.00 97.88 113 TRP A CA 1
ATOM 804 C C . TRP A 1 113 ? -8.511 10.183 8.089 1.00 97.88 113 TRP A C 1
ATOM 806 O O . TRP A 1 113 ? -7.994 11.036 8.813 1.00 97.88 113 TRP A O 1
ATOM 816 N N . MET A 1 114 ? -7.819 9.328 7.353 1.00 97.62 114 MET A N 1
ATOM 817 C CA . MET A 1 114 ? -6.377 9.364 7.205 1.00 97.62 114 MET A CA 1
ATOM 818 C C . MET A 1 114 ? -6.017 9.331 5.726 1.00 97.62 114 MET A C 1
ATOM 820 O O . MET A 1 114 ? -6.532 8.516 4.968 1.00 97.62 114 MET A O 1
ATOM 824 N N . PHE A 1 115 ? -5.125 10.231 5.329 1.00 97.06 115 PHE A N 1
ATOM 825 C CA . PHE A 1 115 ? -4.568 10.283 3.987 1.00 97.06 115 PHE A CA 1
ATOM 826 C C . PHE A 1 115 ? -3.055 10.153 4.073 1.00 97.06 115 PHE A C 1
ATOM 828 O O . PHE A 1 115 ? -2.407 10.908 4.801 1.00 97.06 115 PHE A O 1
ATOM 835 N N . MET A 1 116 ? -2.492 9.216 3.329 1.00 94.50 116 MET A N 1
ATOM 836 C CA . MET A 1 116 ? -1.052 9.021 3.206 1.00 94.50 116 MET A CA 1
ATOM 837 C C . MET A 1 116 ? -0.699 8.688 1.761 1.00 94.50 116 MET A C 1
ATOM 839 O O . MET A 1 116 ? -1.582 8.437 0.944 1.00 94.50 116 MET A O 1
ATOM 843 N N . GLY A 1 117 ? 0.581 8.729 1.430 1.00 92.19 117 GLY A N 1
ATOM 844 C CA . GLY A 1 117 ? 1.036 8.368 0.100 1.00 92.19 117 GLY A CA 1
ATOM 845 C C . GLY A 1 117 ? 2.405 8.927 -0.228 1.00 92.19 117 GLY A C 1
ATOM 846 O O . GLY A 1 117 ? 2.933 9.790 0.478 1.00 92.19 117 GLY A O 1
ATOM 847 N N . THR A 1 118 ? 2.954 8.433 -1.324 1.00 91.88 118 THR A N 1
ATOM 848 C CA . THR A 1 118 ? 4.253 8.798 -1.873 1.00 91.88 118 THR A CA 1
ATOM 849 C C . THR A 1 118 ? 4.153 8.910 -3.393 1.00 91.88 118 THR A C 1
ATOM 851 O O . THR A 1 118 ? 3.312 8.286 -4.040 1.00 91.88 118 THR A O 1
ATOM 854 N N . ALA A 1 119 ? 5.006 9.750 -3.968 1.00 92.31 119 ALA A N 1
ATOM 855 C CA . ALA A 1 119 ? 5.207 9.844 -5.405 1.00 92.31 119 ALA A CA 1
ATOM 856 C C . ALA A 1 119 ? 6.662 10.240 -5.650 1.00 92.31 119 ALA A C 1
ATOM 858 O O . ALA A 1 119 ? 7.158 11.178 -5.020 1.00 92.31 119 ALA A O 1
ATOM 859 N N . PHE A 1 120 ? 7.340 9.537 -6.551 1.00 92.38 120 PHE A N 1
ATOM 860 C CA . PHE A 1 120 ? 8.762 9.744 -6.806 1.00 92.38 120 PHE A CA 1
ATOM 861 C C . PHE A 1 120 ? 8.989 10.155 -8.247 1.00 92.38 120 PHE A C 1
ATOM 863 O O . PHE A 1 120 ? 8.972 9.309 -9.119 1.00 92.38 120 PHE A O 1
ATOM 870 N N . PHE A 1 121 ? 9.255 11.430 -8.513 1.00 93.31 121 PHE A N 1
ATOM 871 C CA . PHE A 1 121 ? 9.672 11.831 -9.855 1.00 93.31 121 PHE A CA 1
ATOM 872 C C . PHE A 1 121 ? 11.126 11.427 -10.093 1.00 93.31 121 PHE A C 1
ATOM 874 O O . PHE A 1 121 ? 12.011 11.859 -9.348 1.00 93.31 121 PHE A O 1
ATOM 881 N N . ARG A 1 122 ? 11.383 10.622 -11.125 1.00 92.25 122 ARG A N 1
ATOM 882 C CA . ARG A 1 122 ? 12.735 10.128 -11.397 1.00 92.25 122 ARG A CA 1
ATOM 883 C C . ARG A 1 122 ? 13.032 9.942 -12.879 1.00 92.25 122 ARG A C 1
ATOM 885 O O . ARG A 1 122 ? 12.144 9.924 -13.728 1.00 92.25 122 ARG A O 1
ATOM 892 N N . TYR A 1 123 ? 14.328 9.822 -13.147 1.00 92.31 123 TYR A N 1
ATOM 893 C CA . TYR A 1 123 ? 14.887 9.338 -14.400 1.00 92.31 123 TYR A CA 1
ATOM 894 C C . TYR A 1 123 ? 15.584 8.008 -14.128 1.00 92.31 123 TYR A C 1
ATOM 896 O O . TYR A 1 123 ? 16.458 7.939 -13.262 1.00 92.31 123 TYR A O 1
ATOM 904 N N . THR A 1 124 ? 15.199 6.980 -14.869 1.00 90.19 124 THR A N 1
ATOM 905 C CA . THR A 1 124 ? 15.727 5.624 -14.742 1.00 90.19 124 THR A CA 1
ATOM 906 C C . THR A 1 124 ? 16.553 5.311 -15.984 1.00 90.19 124 THR A C 1
ATOM 908 O O . THR A 1 124 ? 16.051 5.510 -17.085 1.00 90.19 124 THR A O 1
ATOM 911 N N . ASP A 1 125 ? 17.779 4.809 -15.814 1.00 92.25 125 ASP A N 1
ATOM 912 C CA . ASP A 1 125 ? 18.622 4.216 -16.865 1.00 92.25 125 ASP A CA 1
ATOM 913 C C . ASP A 1 125 ? 19.054 2.819 -16.406 1.00 92.25 125 ASP A C 1
ATOM 915 O O . ASP A 1 125 ? 19.759 2.661 -15.408 1.00 92.25 125 ASP A O 1
ATOM 919 N N . ALA A 1 126 ? 18.598 1.792 -17.121 1.00 90.62 126 ALA A N 1
ATOM 920 C CA . ALA A 1 126 ? 18.853 0.402 -16.770 1.00 90.62 126 ALA A CA 1
ATOM 921 C C . ALA A 1 126 ? 20.291 -0.067 -17.053 1.00 90.62 126 ALA A C 1
ATOM 923 O O . ALA A 1 126 ? 20.655 -1.159 -16.613 1.00 90.62 126 ALA A O 1
ATOM 924 N N . GLY A 1 127 ? 21.083 0.675 -17.842 1.00 91.00 127 GLY A N 1
ATOM 925 C CA . GLY A 1 127 ? 22.477 0.337 -18.161 1.00 91.00 127 GLY A CA 1
ATOM 926 C C . GLY A 1 127 ? 22.681 -1.061 -18.768 1.00 91.00 127 GLY A C 1
ATOM 927 O O . GLY A 1 127 ? 23.766 -1.634 -18.675 1.00 91.00 127 GLY A O 1
ATOM 928 N N . SER A 1 128 ? 21.632 -1.652 -19.350 1.00 87.31 128 SER A N 1
ATOM 929 C CA . SER A 1 128 ? 21.583 -3.070 -19.722 1.00 87.31 128 SER A CA 1
ATOM 930 C C . SER A 1 128 ? 21.606 -3.270 -21.235 1.00 87.31 128 SER A C 1
ATOM 932 O O . SER A 1 128 ? 20.962 -2.548 -21.996 1.00 87.31 128 SER A O 1
ATOM 934 N N . SER A 1 129 ? 22.298 -4.308 -21.708 1.00 88.69 129 SER A N 1
ATOM 935 C CA . SER A 1 129 ? 22.240 -4.728 -23.114 1.00 88.69 129 SER A CA 1
ATOM 936 C C . SER A 1 129 ? 20.985 -5.545 -23.451 1.00 88.69 129 SER A C 1
ATOM 938 O O . SER A 1 129 ? 20.653 -5.649 -24.631 1.00 88.69 129 SER A O 1
ATOM 940 N N . ARG A 1 130 ? 20.256 -6.057 -22.445 1.00 88.56 130 ARG A N 1
ATOM 941 C CA . ARG A 1 130 ? 19.040 -6.878 -22.612 1.00 88.56 130 ARG A CA 1
ATOM 942 C C . ARG A 1 130 ? 17.943 -6.104 -23.345 1.00 88.56 130 ARG A C 1
ATOM 944 O O . ARG A 1 130 ? 17.870 -4.881 -23.231 1.00 88.56 130 ARG A O 1
ATOM 951 N N . ASP A 1 131 ? 17.107 -6.807 -24.104 1.00 87.50 131 ASP A N 1
ATOM 952 C CA . ASP A 1 131 ? 15.859 -6.232 -24.606 1.00 87.50 131 ASP A CA 1
ATOM 953 C C . ASP A 1 131 ? 14.888 -6.121 -23.431 1.00 87.50 131 ASP A C 1
ATOM 955 O O . ASP A 1 131 ? 14.537 -7.128 -22.825 1.00 87.50 131 ASP A O 1
ATOM 959 N N . LEU A 1 132 ? 14.524 -4.889 -23.080 1.00 88.56 132 LEU A N 1
ATOM 960 C CA . LEU A 1 132 ? 13.590 -4.597 -21.995 1.00 88.56 132 LEU A CA 1
ATOM 961 C C . LEU A 1 132 ? 12.200 -4.267 -22.540 1.00 88.56 132 LEU A C 1
ATOM 963 O O . LEU A 1 132 ? 11.389 -3.727 -21.800 1.00 88.56 132 LEU A O 1
ATOM 967 N N . SER A 1 133 ? 11.927 -4.479 -23.827 1.00 85.75 133 SER A N 1
ATOM 968 C CA . SER A 1 133 ? 10.648 -4.114 -24.424 1.00 85.75 133 SER A CA 1
ATOM 969 C C . SER A 1 133 ? 9.576 -5.182 -24.178 1.00 85.75 133 SER A C 1
ATOM 971 O O . SER A 1 133 ? 9.820 -6.386 -24.233 1.00 85.75 133 SER A O 1
ATOM 973 N N . VAL A 1 134 ? 8.339 -4.745 -23.944 1.00 81.38 134 VAL A N 1
ATOM 974 C CA . VAL A 1 134 ? 7.159 -5.612 -23.851 1.00 81.38 134 VAL A CA 1
ATOM 975 C C . VAL A 1 134 ? 6.305 -5.365 -25.082 1.00 81.38 134 VAL A C 1
ATOM 977 O O . VAL A 1 134 ? 5.820 -4.258 -25.312 1.00 81.38 134 VAL A O 1
ATOM 980 N N . ALA A 1 135 ? 6.130 -6.401 -25.906 1.00 80.44 135 ALA A N 1
ATOM 981 C CA . ALA A 1 135 ? 5.417 -6.299 -27.182 1.00 80.44 135 ALA A CA 1
ATOM 982 C C . ALA A 1 135 ? 5.965 -5.189 -28.113 1.00 80.44 135 ALA A C 1
ATOM 984 O O . ALA A 1 135 ? 5.193 -4.540 -28.821 1.00 80.44 135 ALA A O 1
ATOM 985 N N . GLY A 1 136 ? 7.287 -4.971 -28.104 1.00 82.94 136 GLY A N 1
ATOM 986 C CA . GLY A 1 136 ? 7.956 -3.940 -28.905 1.00 82.94 136 GLY A CA 1
ATOM 987 C C . GLY A 1 136 ? 7.784 -2.512 -28.375 1.00 82.94 136 GLY A C 1
ATOM 988 O O . GLY A 1 136 ? 8.006 -1.562 -29.122 1.00 82.94 136 GLY A O 1
ATOM 989 N N . LYS A 1 137 ? 7.351 -2.347 -27.118 1.00 84.00 137 LYS A N 1
ATOM 990 C CA . LYS A 1 137 ? 7.225 -1.051 -26.439 1.00 84.00 137 LYS A CA 1
ATOM 991 C C . LYS A 1 137 ? 8.076 -0.995 -25.178 1.00 84.00 137 LYS A C 1
ATOM 993 O O . LYS A 1 137 ? 8.219 -1.998 -24.486 1.00 84.00 137 LYS A O 1
ATOM 998 N N . GLY A 1 138 ? 8.519 0.209 -24.838 1.00 83.00 138 GLY A N 1
ATOM 999 C CA . GLY A 1 138 ? 9.276 0.485 -23.627 1.00 83.00 138 GLY A CA 1
ATOM 1000 C C . GLY A 1 138 ? 10.773 0.537 -23.883 1.00 83.00 138 GLY A C 1
ATOM 1001 O O . GLY A 1 138 ? 11.322 -0.278 -24.619 1.00 83.00 138 GLY A O 1
ATOM 1002 N N . ASP A 1 139 ? 11.403 1.510 -23.236 1.00 85.56 139 ASP A N 1
ATOM 1003 C CA . ASP A 1 139 ? 12.825 1.795 -23.358 1.00 85.56 139 ASP A CA 1
ATOM 1004 C C . ASP A 1 139 ? 13.576 1.374 -22.088 1.00 85.56 139 ASP A C 1
ATOM 1006 O O . ASP A 1 139 ? 12.980 0.991 -21.069 1.00 85.56 139 ASP A O 1
ATOM 1010 N N . LYS A 1 140 ? 14.906 1.426 -22.184 1.00 91.06 140 LYS A N 1
ATOM 1011 C CA . LYS A 1 140 ? 15.852 1.199 -21.079 1.00 91.06 140 LYS A CA 1
ATOM 1012 C C . LYS A 1 140 ? 16.037 2.430 -20.205 1.00 91.06 140 LYS A C 1
ATOM 1014 O O . LYS A 1 140 ? 16.496 2.313 -19.074 1.00 91.06 140 LYS A O 1
ATOM 1019 N N . GLU A 1 141 ? 15.664 3.576 -20.755 1.00 91.38 141 GLU A N 1
ATOM 1020 C CA . GLU A 1 141 ? 15.788 4.887 -20.157 1.00 91.38 141 GLU A CA 1
ATOM 1021 C C . GLU A 1 141 ? 14.415 5.556 -20.169 1.00 91.38 141 GLU A C 1
ATOM 1023 O O . GLU A 1 141 ? 13.732 5.527 -21.196 1.00 91.38 141 GLU A O 1
ATOM 1028 N N . ARG A 1 142 ? 13.976 6.137 -19.050 1.00 90.12 142 ARG A N 1
ATOM 1029 C CA . ARG A 1 142 ? 12.724 6.906 -19.023 1.00 90.12 142 ARG A CA 1
ATOM 1030 C C . ARG A 1 142 ? 12.640 7.870 -17.852 1.00 90.12 142 ARG A C 1
ATOM 1032 O O . ARG A 1 142 ? 13.199 7.626 -16.789 1.00 90.12 142 ARG A O 1
ATOM 1039 N N . PHE A 1 143 ? 11.844 8.917 -18.043 1.00 90.94 143 PHE A N 1
ATOM 1040 C CA . PHE A 1 143 ? 11.219 9.613 -16.926 1.00 90.94 143 PHE A CA 1
ATOM 1041 C C . PHE A 1 143 ? 9.975 8.853 -16.489 1.00 90.94 143 PHE A C 1
ATOM 1043 O O . PHE A 1 143 ? 9.198 8.367 -17.322 1.00 90.94 143 PHE A O 1
ATOM 1050 N N . ASP A 1 144 ? 9.803 8.743 -15.185 1.00 90.06 144 ASP A N 1
ATOM 1051 C CA . ASP A 1 144 ? 8.714 7.996 -14.588 1.00 90.06 144 ASP A CA 1
ATOM 1052 C C . ASP A 1 144 ? 8.368 8.584 -13.207 1.00 90.06 144 ASP A C 1
ATOM 1054 O O . ASP A 1 144 ? 9.080 9.465 -12.696 1.00 90.06 144 ASP A O 1
ATOM 1058 N N . ALA A 1 145 ? 7.199 8.218 -12.680 1.00 91.69 145 ALA A N 1
ATOM 1059 C CA . ALA A 1 145 ? 6.785 8.684 -11.366 1.00 91.69 145 ALA A CA 1
ATOM 1060 C C . ALA A 1 145 ? 5.874 7.678 -10.653 1.00 91.69 145 ALA A C 1
ATOM 1062 O O . ALA A 1 145 ? 4.670 7.941 -10.529 1.00 91.69 145 ALA A O 1
ATOM 1063 N N . PRO A 1 146 ? 6.433 6.557 -10.153 1.00 89.69 146 PRO A N 1
ATOM 1064 C CA . PRO A 1 146 ? 5.667 5.591 -9.389 1.00 89.69 146 PRO A CA 1
ATOM 1065 C C . PRO A 1 146 ? 5.035 6.281 -8.187 1.00 89.69 146 PRO A C 1
ATOM 1067 O O . PRO A 1 146 ? 5.662 7.094 -7.489 1.00 89.69 146 PRO A O 1
ATOM 1070 N N . SER A 1 147 ? 3.761 5.975 -7.976 1.00 91.75 147 SER A N 1
ATOM 1071 C CA . SER A 1 147 ? 2.962 6.647 -6.963 1.00 91.75 147 SER A CA 1
ATOM 1072 C C . SER A 1 147 ? 1.985 5.708 -6.281 1.00 91.75 147 SER A C 1
ATOM 1074 O O . SER A 1 147 ? 1.415 4.805 -6.894 1.00 91.75 147 SER A O 1
ATOM 1076 N N . MET A 1 148 ? 1.770 5.965 -4.996 1.00 92.00 148 MET A N 1
ATOM 1077 C CA . MET A 1 148 ? 0.812 5.250 -4.173 1.00 92.00 148 MET A CA 1
ATOM 1078 C C . MET A 1 148 ? 0.177 6.233 -3.203 1.00 92.00 148 MET A C 1
ATOM 1080 O O . MET A 1 148 ? 0.863 6.951 -2.478 1.00 92.00 148 MET A O 1
ATOM 1084 N N . PHE A 1 149 ? -1.146 6.270 -3.190 1.00 95.19 149 PHE A N 1
ATOM 1085 C CA . PHE A 1 149 ? -1.936 7.099 -2.297 1.00 95.19 149 PHE A CA 1
ATOM 1086 C C . PHE A 1 149 ? -2.930 6.222 -1.568 1.00 95.19 149 PHE A C 1
ATOM 1088 O O . PHE A 1 149 ? -3.603 5.403 -2.180 1.00 95.19 149 PHE A O 1
ATOM 1095 N N . MET A 1 150 ? -3.071 6.430 -0.269 1.00 95.62 150 MET A N 1
ATOM 1096 C CA . MET A 1 150 ? -4.035 5.718 0.542 1.00 95.62 150 MET A CA 1
ATOM 1097 C C . MET A 1 150 ? -4.952 6.688 1.273 1.00 95.62 150 MET A C 1
ATOM 1099 O O . MET A 1 150 ? -4.507 7.627 1.936 1.00 95.62 150 MET A O 1
ATOM 1103 N N . ALA A 1 151 ? -6.249 6.426 1.157 1.00 97.19 151 ALA A N 1
ATOM 1104 C CA . ALA A 1 151 ? -7.294 7.050 1.942 1.00 97.19 151 ALA A CA 1
ATOM 1105 C C . ALA A 1 151 ? -7.932 5.991 2.838 1.00 97.19 151 ALA A C 1
ATOM 1107 O O . ALA A 1 151 ? -8.397 4.957 2.364 1.00 97.19 151 ALA A O 1
ATOM 1108 N N . MET A 1 152 ? -7.983 6.265 4.133 1.00 97.81 152 MET A N 1
ATOM 1109 C CA . MET A 1 152 ? -8.592 5.388 5.121 1.00 97.81 152 MET A CA 1
ATOM 1110 C C . MET A 1 152 ? -9.643 6.164 5.899 1.00 97.81 152 MET A C 1
ATOM 1112 O O . MET A 1 152 ? -9.491 7.359 6.164 1.00 97.81 152 MET A O 1
ATOM 1116 N N . TYR A 1 153 ? -10.709 5.477 6.280 1.00 98.06 153 TYR A N 1
ATOM 1117 C CA . TYR A 1 153 ? -11.761 6.026 7.113 1.00 98.06 153 TYR A CA 1
ATOM 1118 C C . TYR A 1 153 ? -12.171 5.018 8.169 1.00 98.06 153 TYR A C 1
ATOM 1120 O O . TYR A 1 153 ? -12.507 3.886 7.836 1.00 98.06 153 TYR A O 1
ATOM 1128 N N . SER A 1 154 ? -12.208 5.436 9.428 1.00 97.81 154 SER A N 1
ATOM 1129 C CA . SER A 1 154 ? -12.826 4.666 10.503 1.00 97.81 154 SER A CA 1
ATOM 1130 C C . SER A 1 154 ? -14.038 5.393 11.068 1.00 97.81 154 SER A C 1
ATOM 1132 O O . SER A 1 154 ? -14.056 6.617 11.216 1.00 97.81 154 SER A O 1
ATOM 1134 N N . HIS A 1 155 ? -15.074 4.626 11.398 1.00 97.56 155 HIS A N 1
ATOM 1135 C CA . HIS A 1 155 ? -16.281 5.115 12.044 1.00 97.56 155 HIS A CA 1
ATOM 1136 C C . HIS A 1 155 ? -16.692 4.193 13.197 1.00 97.56 155 HIS A C 1
ATOM 1138 O O . HIS A 1 155 ? -17.189 3.087 12.961 1.00 97.56 155 HIS A O 1
ATOM 1144 N N . PRO A 1 156 ? -16.551 4.635 14.456 1.00 97.25 156 PRO A N 1
ATOM 1145 C CA . PRO A 1 156 ? -17.068 3.914 15.607 1.00 97.25 156 PRO A CA 1
ATOM 1146 C C . PRO A 1 156 ? -18.597 3.823 15.550 1.00 97.25 156 PRO A C 1
ATOM 1148 O O . PRO A 1 156 ? -19.305 4.832 15.525 1.00 97.25 156 PRO A O 1
ATOM 1151 N N . LEU A 1 157 ? -19.126 2.604 15.588 1.00 97.50 157 LEU A N 1
ATOM 1152 C CA . LEU A 1 157 ? -20.565 2.323 15.664 1.00 97.50 157 LEU A CA 1
ATOM 1153 C C . LEU A 1 157 ? -21.063 2.291 17.119 1.00 97.50 157 LEU A C 1
ATOM 1155 O O . LEU A 1 157 ? -22.260 2.361 17.377 1.00 97.50 157 LEU A O 1
ATOM 1159 N N . GLY A 1 158 ? -20.137 2.240 18.074 1.00 95.38 158 GLY A N 1
ATOM 1160 C CA . GLY A 1 158 ? -20.372 2.300 19.511 1.00 95.38 158 GLY A CA 1
ATOM 1161 C C . GLY A 1 158 ? -19.057 2.097 20.258 1.00 95.38 158 GLY A C 1
ATOM 1162 O O . GLY A 1 158 ? -17.985 2.230 19.677 1.00 95.38 158 GLY A O 1
ATOM 1163 N N . ALA A 1 159 ? -19.126 1.712 21.532 1.00 92.81 159 ALA A N 1
ATOM 1164 C CA . ALA A 1 159 ? -17.926 1.465 22.340 1.00 92.81 159 ALA A CA 1
ATOM 1165 C C . ALA A 1 159 ? -17.143 0.197 21.937 1.00 92.81 159 ALA A C 1
ATOM 1167 O O . ALA A 1 159 ? -16.001 0.023 22.349 1.00 92.81 159 ALA A O 1
ATOM 1168 N N . LYS A 1 160 ? -17.771 -0.718 21.185 1.00 96.50 160 LYS A N 1
ATOM 1169 C CA . LYS A 1 160 ? -17.223 -2.052 20.885 1.00 96.50 160 LYS A CA 1
ATOM 1170 C C . LYS A 1 160 ? -17.140 -2.383 19.403 1.00 96.50 160 LYS A C 1
ATOM 1172 O O . LYS A 1 160 ? -16.634 -3.446 19.082 1.00 96.50 160 LYS A O 1
ATOM 1177 N N . ALA A 1 161 ? -17.652 -1.535 18.518 1.00 97.88 161 ALA A N 1
ATOM 1178 C CA . ALA A 1 161 ? -17.780 -1.855 17.101 1.00 97.88 161 ALA A CA 1
ATOM 1179 C C . ALA A 1 161 ? -17.324 -0.687 16.231 1.00 97.88 161 ALA A C 1
ATOM 1181 O O . ALA A 1 161 ? -17.578 0.471 16.576 1.00 97.88 161 ALA A O 1
ATOM 1182 N N . GLN A 1 162 ? -16.708 -0.995 15.093 1.00 98.12 162 GLN A N 1
ATOM 1183 C CA . GLN A 1 162 ? -16.217 -0.014 14.132 1.00 98.12 162 GLN A CA 1
ATOM 1184 C C . GLN A 1 162 ? -16.443 -0.500 12.701 1.00 98.12 162 GLN A C 1
ATOM 1186 O O . GLN A 1 162 ? -16.273 -1.679 12.398 1.00 98.12 162 GLN A O 1
ATOM 1191 N N . PHE A 1 163 ? -16.800 0.439 11.831 1.00 98.38 163 PHE A N 1
ATOM 1192 C CA . PHE A 1 163 ? -16.711 0.287 10.386 1.00 98.38 163 PHE A CA 1
ATOM 1193 C C . PHE A 1 163 ? -15.418 0.936 9.885 1.00 98.38 163 PHE A C 1
ATOM 1195 O O . PHE A 1 163 ? -15.081 2.037 10.328 1.00 98.38 163 PHE A O 1
ATOM 1202 N N . GLY A 1 164 ? -14.717 0.277 8.970 1.00 98.12 164 GLY A N 1
ATOM 1203 C CA . GLY A 1 164 ? -13.542 0.808 8.294 1.00 98.12 164 GLY A CA 1
ATOM 1204 C C . GLY A 1 164 ? -13.714 0.804 6.779 1.00 98.12 164 GLY A C 1
ATOM 1205 O O . GLY A 1 164 ? -14.418 -0.031 6.216 1.00 98.12 164 GLY A O 1
ATOM 1206 N N . PHE A 1 165 ? -13.063 1.751 6.120 1.00 97.81 165 PHE A N 1
ATOM 1207 C CA . PHE A 1 165 ? -12.940 1.830 4.672 1.00 97.81 165 PHE A CA 1
ATOM 1208 C C . PHE A 1 165 ? -11.500 2.174 4.313 1.00 97.81 165 PHE A C 1
ATOM 1210 O O . PHE A 1 165 ? -10.862 2.977 4.998 1.00 97.81 165 PHE A O 1
ATOM 1217 N N . ARG A 1 166 ? -10.998 1.570 3.240 1.00 97.06 166 ARG A N 1
ATOM 1218 C CA . ARG A 1 166 ? -9.650 1.771 2.721 1.00 97.06 166 ARG A CA 1
ATOM 1219 C C . ARG A 1 166 ? -9.707 1.851 1.203 1.00 97.06 166 ARG A C 1
ATOM 1221 O O . ARG A 1 166 ? -10.411 1.074 0.561 1.00 97.06 166 ARG A O 1
ATOM 1228 N N . ALA A 1 167 ? -8.966 2.794 0.645 1.00 96.38 167 ALA A N 1
ATOM 1229 C CA . ALA A 1 167 ? -8.742 2.908 -0.782 1.00 96.38 167 ALA A CA 1
ATOM 1230 C C . ALA A 1 167 ? -7.261 3.165 -1.035 1.00 96.38 167 ALA A C 1
ATOM 1232 O O . ALA A 1 167 ? -6.718 4.133 -0.500 1.00 96.38 167 ALA A O 1
ATOM 1233 N N . MET A 1 168 ? -6.642 2.334 -1.866 1.00 95.44 168 MET A N 1
ATOM 1234 C CA . MET A 1 168 ? -5.301 2.549 -2.393 1.00 95.44 168 MET A CA 1
ATOM 1235 C C . MET A 1 168 ? -5.391 2.886 -3.874 1.00 95.44 168 MET A C 1
ATOM 1237 O O . MET A 1 168 ? -6.037 2.171 -4.643 1.00 95.44 168 MET A O 1
ATOM 1241 N N . LEU A 1 169 ? -4.735 3.977 -4.255 1.00 94.75 169 LEU A N 1
ATOM 1242 C CA . LEU A 1 169 ? -4.761 4.534 -5.592 1.00 94.75 169 LEU A CA 1
ATOM 1243 C C . LEU A 1 169 ? -3.355 4.758 -6.135 1.00 94.75 169 LEU A C 1
ATOM 1245 O O . LEU A 1 169 ? -2.444 5.106 -5.384 1.00 94.75 169 LEU A O 1
ATOM 1249 N N . SER A 1 170 ? -3.219 4.658 -7.452 1.00 93.00 170 SER A N 1
ATOM 1250 C CA . SER A 1 170 ? -1.985 4.968 -8.167 1.00 93.00 170 SER A CA 1
ATOM 1251 C C . SER A 1 170 ? -2.248 5.847 -9.391 1.00 93.00 170 SER A C 1
ATOM 1253 O O . SER A 1 170 ? 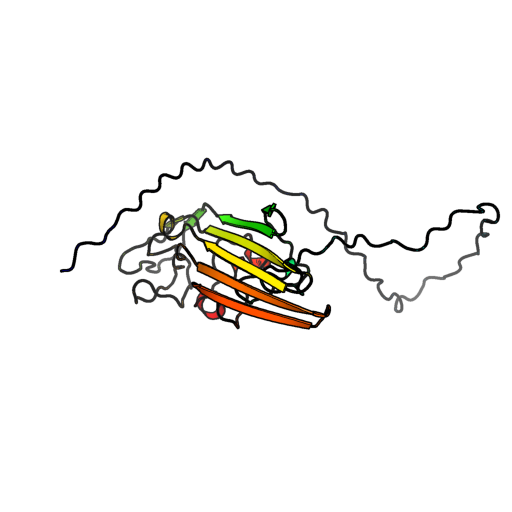-3.281 5.737 -10.051 1.00 93.00 170 SER A O 1
ATOM 1255 N N . LEU A 1 171 ? -1.305 6.738 -9.705 1.00 92.81 171 LEU A N 1
ATOM 1256 C CA . LEU A 1 171 ? -1.299 7.514 -10.949 1.00 92.81 171 LEU A CA 1
ATOM 1257 C C . LEU A 1 171 ? -0.521 6.813 -12.073 1.00 92.81 171 LEU A C 1
ATOM 1259 O O . LEU A 1 171 ? -0.437 7.353 -13.178 1.00 92.81 171 LEU A O 1
ATOM 1263 N N . ASP A 1 172 ? -0.001 5.609 -11.831 1.00 90.00 172 ASP A N 1
ATOM 1264 C CA . ASP A 1 172 ? 0.762 4.820 -12.798 1.00 90.00 172 ASP A CA 1
ATOM 1265 C C . ASP A 1 172 ? 0.030 4.632 -14.147 1.00 90.00 172 ASP A C 1
ATOM 1267 O O . ASP A 1 172 ? 0.677 4.780 -15.188 1.00 90.00 172 ASP A O 1
ATOM 1271 N N . PRO A 1 173 ? -1.308 4.447 -14.222 1.00 88.94 173 PRO A N 1
ATOM 1272 C CA . PRO A 1 173 ? -1.991 4.355 -15.516 1.00 88.94 173 PRO A CA 1
ATOM 1273 C C . PRO A 1 173 ? -1.842 5.608 -16.394 1.00 88.94 173 PRO A C 1
ATOM 1275 O O . PRO A 1 173 ? -1.945 5.517 -17.619 1.00 88.94 173 PRO A O 1
ATOM 1278 N N . LEU A 1 174 ? -1.606 6.777 -15.785 1.00 87.31 174 LEU A N 1
ATOM 1279 C CA . LEU A 1 174 ? -1.398 8.049 -16.480 1.00 87.31 174 LEU A CA 1
ATOM 1280 C C . LEU A 1 174 ? 0.082 8.312 -16.792 1.00 87.31 174 LEU A C 1
ATOM 1282 O O . LEU A 1 174 ? 0.378 8.941 -17.807 1.00 87.31 174 LEU A O 1
ATOM 1286 N N . ILE A 1 175 ? 0.995 7.860 -15.926 1.00 86.62 175 ILE A N 1
ATOM 1287 C CA . ILE A 1 175 ? 2.421 8.223 -15.966 1.00 86.62 175 ILE A CA 1
ATOM 1288 C C . ILE A 1 175 ? 3.283 7.078 -16.512 1.00 86.62 175 ILE A C 1
ATOM 1290 O O . ILE A 1 175 ? 4.074 7.266 -17.440 1.00 86.62 175 ILE A O 1
ATOM 1294 N N . GLU A 1 176 ? 3.111 5.878 -15.964 1.00 83.69 176 GLU A N 1
ATOM 1295 C CA . GLU A 1 176 ? 3.914 4.701 -16.293 1.00 83.69 176 GLU A CA 1
ATOM 1296 C C . GLU A 1 176 ? 3.516 4.075 -17.630 1.00 83.69 176 GLU A C 1
ATOM 1298 O O . GLU A 1 176 ? 4.371 3.523 -18.332 1.00 83.69 176 GLU A O 1
ATOM 1303 N N . GLN A 1 177 ? 2.252 4.252 -18.031 1.00 78.38 177 GLN A N 1
ATOM 1304 C CA . GLN A 1 177 ? 1.633 3.593 -19.185 1.00 78.38 177 GLN A CA 1
ATOM 1305 C C . GLN A 1 177 ? 1.682 2.062 -19.059 1.00 78.38 177 GLN A C 1
ATOM 1307 O O . GLN A 1 177 ? 2.215 1.499 -18.113 1.00 78.38 177 GLN A O 1
ATOM 1312 N N . GLY A 1 178 ? 1.132 1.349 -20.043 1.00 74.12 178 GLY A N 1
ATOM 1313 C CA . GLY A 1 178 ? 0.953 -0.103 -19.955 1.00 74.12 178 GLY A CA 1
ATOM 1314 C C . GLY A 1 178 ? 2.227 -0.956 -19.864 1.00 74.12 178 GLY A C 1
ATOM 1315 O O . GLY A 1 178 ? 2.132 -2.130 -19.547 1.00 74.12 178 GLY A O 1
ATOM 1316 N N . TYR A 1 179 ? 3.409 -0.413 -20.156 1.00 76.94 179 TYR A N 1
ATOM 1317 C CA . TYR A 1 179 ? 4.660 -1.181 -20.137 1.00 76.94 179 TYR A CA 1
ATOM 1318 C C . TYR A 1 179 ? 5.533 -0.898 -18.906 1.00 76.94 179 TYR A C 1
ATOM 1320 O O . TYR A 1 179 ? 6.586 -1.515 -18.787 1.00 76.94 179 TYR A O 1
ATOM 1328 N N . GLY A 1 180 ? 5.124 0.008 -18.007 1.00 87.12 180 GLY A N 1
ATOM 1329 C CA . GLY A 1 180 ? 5.808 0.271 -16.735 1.00 87.12 180 GLY A CA 1
ATOM 1330 C C . GLY A 1 180 ? 7.282 0.672 -16.864 1.00 87.12 180 GLY A C 1
ATOM 1331 O O . GLY A 1 180 ? 7.741 1.032 -17.955 1.00 87.12 180 GLY A O 1
ATOM 1332 N N . TYR A 1 181 ? 8.057 0.641 -15.782 1.00 89.88 181 TYR A N 1
ATOM 1333 C CA . TYR A 1 181 ? 9.447 1.121 -15.777 1.00 89.88 181 TYR A CA 1
ATOM 1334 C C . TYR A 1 181 ? 10.478 -0.014 -15.868 1.00 89.88 181 TYR A C 1
ATOM 1336 O O . TYR A 1 181 ? 10.198 -1.139 -15.447 1.00 89.88 181 TYR A O 1
ATOM 1344 N N . PRO A 1 182 ? 11.663 0.236 -16.464 1.00 91.88 182 PRO A N 1
ATOM 1345 C CA . PRO A 1 182 ? 12.696 -0.785 -16.568 1.00 91.88 182 PRO A CA 1
ATOM 1346 C C . PRO A 1 182 ? 13.266 -1.104 -15.180 1.00 91.88 182 PRO A C 1
ATOM 1348 O O . PRO A 1 182 ? 13.658 -0.206 -14.442 1.00 91.88 182 PRO A O 1
ATOM 1351 N N . LEU A 1 183 ? 13.324 -2.390 -14.844 1.00 91.44 183 LEU A N 1
ATOM 1352 C CA . LEU A 1 183 ? 13.821 -2.889 -13.565 1.00 91.44 183 LEU A CA 1
ATOM 1353 C C . LEU A 1 183 ? 14.444 -4.271 -13.790 1.00 91.44 183 LEU A C 1
ATOM 1355 O O . LEU A 1 183 ? 13.759 -5.292 -13.814 1.00 91.44 183 LEU A O 1
ATOM 1359 N N . VAL A 1 184 ? 15.753 -4.298 -14.043 1.00 90.81 184 VAL A N 1
ATOM 1360 C CA . VAL A 1 184 ? 16.458 -5.512 -14.485 1.00 90.81 184 VAL A CA 1
ATOM 1361 C C . VAL A 1 184 ? 16.353 -6.616 -13.427 1.00 90.81 184 VAL A C 1
ATOM 1363 O O . VAL A 1 184 ? 16.485 -6.352 -12.237 1.00 90.81 184 VAL A O 1
ATOM 1366 N N . LEU A 1 185 ? 16.173 -7.862 -13.876 1.00 90.25 185 LEU A N 1
ATOM 1367 C CA . LEU A 1 185 ? 15.925 -9.073 -13.079 1.00 90.25 185 LEU A CA 1
ATOM 1368 C C . LEU A 1 185 ? 14.511 -9.208 -12.496 1.00 90.25 185 LEU A C 1
ATOM 1370 O O . LEU A 1 185 ? 14.214 -10.253 -11.914 1.00 90.25 185 LEU A O 1
ATOM 1374 N N . GLN A 1 186 ? 13.631 -8.224 -12.698 1.00 90.50 186 GLN A N 1
ATOM 1375 C CA . GLN A 1 186 ? 12.232 -8.345 -12.296 1.00 90.50 186 GLN A CA 1
ATOM 1376 C C . GLN A 1 186 ? 11.521 -9.430 -13.115 1.00 90.50 186 GLN A C 1
ATOM 1378 O O . GLN A 1 186 ? 11.732 -9.563 -14.321 1.00 90.50 186 GLN A O 1
ATOM 1383 N N . THR A 1 187 ? 10.705 -10.245 -12.451 1.00 87.19 187 THR A N 1
ATOM 1384 C CA . THR A 1 187 ? 9.948 -11.363 -13.041 1.00 87.19 187 THR A CA 1
ATOM 1385 C C . THR A 1 187 ? 8.647 -11.557 -12.271 1.00 87.19 187 THR A C 1
ATOM 1387 O O . THR A 1 187 ? 8.548 -11.060 -11.157 1.00 87.19 187 THR A O 1
ATOM 1390 N N . GLY A 1 188 ? 7.699 -12.325 -12.816 1.00 81.31 188 GLY A N 1
ATOM 1391 C CA . GLY A 1 188 ? 6.498 -12.766 -12.090 1.00 81.31 188 GLY A CA 1
ATOM 1392 C C . GLY A 1 188 ? 5.194 -12.085 -12.509 1.00 81.31 188 GLY A C 1
ATOM 1393 O O . GLY A 1 188 ? 4.152 -12.450 -11.989 1.00 81.31 188 GLY A O 1
ATOM 1394 N N . GLU A 1 189 ? 5.239 -11.166 -13.476 1.00 82.25 189 GLU A N 1
ATOM 1395 C CA . GLU A 1 189 ? 4.077 -10.373 -13.899 1.00 82.25 189 GLU A CA 1
ATOM 1396 C C . GLU A 1 189 ? 3.673 -10.585 -15.341 1.00 82.25 189 GLU A C 1
ATOM 1398 O O . GLU A 1 189 ? 4.460 -11.042 -16.175 1.00 82.25 189 GLU A O 1
ATOM 1403 N N . GLU A 1 190 ? 2.454 -10.152 -15.652 1.00 81.56 190 GLU A N 1
ATOM 1404 C CA . GLU A 1 190 ? 1.922 -10.142 -17.003 1.00 81.56 190 GLU A CA 1
ATOM 1405 C C . GLU A 1 190 ? 1.311 -8.791 -17.378 1.00 81.56 190 GLU A C 1
ATOM 1407 O O . GLU A 1 190 ? 0.642 -8.127 -16.595 1.00 81.56 190 GLU A O 1
ATOM 1412 N N . TYR A 1 191 ? 1.464 -8.410 -18.644 1.00 77.38 191 TYR A N 1
ATOM 1413 C CA . TYR A 1 191 ? 0.718 -7.311 -19.242 1.00 77.38 191 TYR A CA 1
ATOM 1414 C C . TYR A 1 191 ? -0.038 -7.800 -20.471 1.00 77.38 191 TYR A C 1
ATOM 1416 O O . TYR A 1 191 ? 0.558 -8.267 -21.443 1.00 77.38 191 TYR A O 1
ATOM 1424 N N . ASN A 1 192 ? -1.371 -7.687 -20.442 1.00 77.88 192 ASN A N 1
ATOM 1425 C CA . ASN A 1 192 ? -2.265 -8.214 -21.482 1.00 77.88 192 ASN A CA 1
ATOM 1426 C C . ASN A 1 192 ? -2.002 -9.702 -21.808 1.00 77.88 192 ASN A C 1
ATOM 1428 O O . ASN A 1 192 ? -1.947 -10.084 -22.981 1.00 77.88 192 ASN A O 1
ATOM 1432 N N . GLY A 1 193 ? -1.794 -10.528 -20.775 1.00 82.00 193 GLY A N 1
ATOM 1433 C CA . GLY A 1 193 ? -1.507 -11.963 -20.912 1.00 82.00 193 GLY A CA 1
ATOM 1434 C C . GLY A 1 193 ? -0.125 -12.278 -21.491 1.00 82.00 193 GLY A C 1
ATOM 1435 O O . GLY A 1 193 ? 0.092 -13.365 -22.026 1.00 82.00 193 GLY A O 1
ATOM 1436 N N . ARG A 1 194 ? 0.798 -11.307 -21.480 1.00 82.25 194 ARG A N 1
ATOM 1437 C CA . ARG A 1 194 ? 2.192 -11.497 -21.889 1.00 82.25 194 ARG A CA 1
ATOM 1438 C C . ARG A 1 194 ? 3.094 -11.353 -20.672 1.00 82.25 194 ARG A C 1
ATOM 1440 O O . ARG A 1 194 ? 3.039 -10.293 -20.052 1.00 82.25 194 ARG A O 1
ATOM 1447 N N . PRO A 1 195 ? 3.963 -12.332 -20.388 1.00 84.56 195 PRO A N 1
ATOM 1448 C CA . PRO A 1 195 ? 4.937 -12.209 -19.318 1.00 84.56 195 PRO A CA 1
ATOM 1449 C C . PRO A 1 195 ? 5.805 -10.962 -19.484 1.00 84.56 195 PRO A C 1
ATOM 1451 O O . PRO A 1 195 ? 6.346 -10.703 -20.566 1.00 84.56 195 PRO A O 1
ATOM 1454 N N . ILE A 1 196 ? 5.948 -10.210 -18.402 1.00 85.00 196 ILE A N 1
ATOM 1455 C CA . ILE A 1 196 ? 6.894 -9.112 -18.281 1.00 85.00 196 ILE A CA 1
ATOM 1456 C C . ILE A 1 196 ? 8.138 -9.637 -17.562 1.00 85.00 196 ILE A C 1
ATOM 1458 O O . ILE A 1 196 ? 8.059 -10.347 -16.561 1.00 85.00 196 ILE A O 1
ATOM 1462 N N . HIS A 1 197 ? 9.303 -9.281 -18.093 1.00 88.81 197 HIS A N 1
ATOM 1463 C CA . HIS A 1 197 ? 10.596 -9.523 -17.468 1.00 88.81 197 HIS A CA 1
ATOM 1464 C C . HIS A 1 197 ? 11.443 -8.257 -17.563 1.00 88.81 197 HIS A C 1
ATOM 1466 O O . HIS A 1 197 ? 11.264 -7.458 -18.481 1.00 88.81 197 HIS A O 1
ATOM 1472 N N . ASP A 1 198 ? 12.350 -8.082 -16.604 1.00 91.06 198 ASP A N 1
ATOM 1473 C CA . ASP A 1 198 ? 13.246 -6.932 -16.484 1.00 91.06 198 ASP A CA 1
ATOM 1474 C C . ASP A 1 198 ? 12.525 -5.563 -16.464 1.00 91.06 198 ASP A C 1
ATOM 1476 O O . ASP A 1 198 ? 13.104 -4.522 -16.800 1.00 91.06 198 ASP A O 1
ATOM 1480 N N . ARG A 1 199 ? 11.249 -5.561 -16.066 1.00 89.81 199 ARG A N 1
ATOM 1481 C CA . ARG A 1 199 ? 10.426 -4.371 -15.855 1.00 89.81 199 ARG A CA 1
ATOM 1482 C C . ARG A 1 199 ? 9.451 -4.597 -14.714 1.00 89.81 199 ARG A C 1
ATOM 1484 O O . ARG A 1 199 ? 9.015 -5.722 -14.483 1.00 89.81 199 ARG A O 1
ATOM 1491 N N . GLN A 1 200 ? 9.056 -3.501 -14.088 1.00 88.44 200 GLN A N 1
ATOM 1492 C CA . GLN A 1 200 ? 7.908 -3.447 -13.197 1.00 88.44 200 GLN A CA 1
ATOM 1493 C C . GLN A 1 200 ? 6.654 -3.088 -14.006 1.00 88.44 200 GLN A C 1
ATOM 1495 O O . GLN A 1 200 ? 6.726 -2.215 -14.873 1.00 88.44 200 GLN A O 1
ATOM 1500 N N . HIS A 1 201 ? 5.511 -3.726 -13.736 1.00 86.75 201 HIS A N 1
ATOM 1501 C CA . HIS A 1 201 ? 4.226 -3.319 -14.322 1.00 86.75 201 HIS A CA 1
ATOM 1502 C C . HIS A 1 201 ? 3.683 -2.046 -13.642 1.00 86.75 201 HIS A C 1
ATOM 1504 O O . HIS A 1 201 ? 3.971 -1.807 -12.468 1.00 86.75 201 HIS A O 1
ATOM 1510 N N . PRO A 1 202 ? 2.898 -1.217 -14.352 1.00 87.69 202 PRO A N 1
ATOM 1511 C CA . PRO A 1 202 ? 2.165 -0.131 -13.707 1.00 87.69 202 PRO A CA 1
ATOM 1512 C C . PRO A 1 202 ? 1.128 -0.699 -12.731 1.00 87.69 202 PRO A C 1
ATOM 1514 O O . PRO A 1 202 ? 0.454 -1.682 -13.052 1.00 87.69 202 PRO A O 1
ATOM 1517 N N . HIS A 1 203 ? 0.934 -0.050 -11.586 1.00 88.25 203 HIS A N 1
ATOM 1518 C CA . HIS A 1 203 ? -0.223 -0.358 -10.751 1.00 88.25 203 HIS A CA 1
ATOM 1519 C C . HIS A 1 203 ? -1.517 0.108 -11.428 1.00 88.25 203 HIS A C 1
ATOM 1521 O O . HIS A 1 203 ? -1.542 1.093 -12.172 1.00 88.25 203 HIS A O 1
ATOM 1527 N N . ASP A 1 204 ? -2.618 -0.580 -11.140 1.00 89.50 204 ASP A N 1
ATOM 1528 C CA . ASP A 1 204 ? -3.945 -0.095 -11.507 1.00 89.50 204 ASP A CA 1
ATOM 1529 C C . ASP A 1 204 ? -4.293 1.194 -10.749 1.00 89.50 204 ASP A C 1
ATOM 1531 O O . ASP A 1 204 ? -3.770 1.474 -9.670 1.00 89.50 204 ASP A O 1
ATOM 1535 N N . LEU A 1 205 ? -5.239 1.975 -11.288 1.00 92.12 205 LEU A N 1
ATOM 1536 C CA . LEU A 1 205 ? -5.706 3.208 -10.637 1.00 92.12 205 LEU A CA 1
ATOM 1537 C C . LEU A 1 205 ? -6.211 2.943 -9.215 1.00 92.12 205 LEU A C 1
ATOM 1539 O O . LEU A 1 205 ? -6.040 3.790 -8.344 1.00 92.12 205 LEU A O 1
ATOM 1543 N N . PHE A 1 206 ? -6.845 1.789 -9.004 1.00 93.06 206 PHE A N 1
ATOM 1544 C CA . PHE A 1 206 ? -7.253 1.297 -7.698 1.00 93.06 206 PHE A CA 1
ATOM 1545 C C . PHE A 1 206 ? -6.546 -0.029 -7.459 1.00 93.06 206 PHE A C 1
ATOM 1547 O O . PHE A 1 206 ? -6.806 -0.986 -8.180 1.00 93.06 206 PHE A O 1
ATOM 1554 N N . SER A 1 207 ? -5.685 -0.083 -6.450 1.00 90.25 207 SER A N 1
ATOM 1555 C CA . SER A 1 207 ? -5.017 -1.320 -6.020 1.00 90.25 207 SER A CA 1
ATOM 1556 C C . SER A 1 207 ? -5.696 -1.924 -4.787 1.00 90.25 207 SER A C 1
ATOM 1558 O O . SER A 1 207 ? -5.614 -3.122 -4.557 1.00 90.25 207 SER A O 1
ATOM 1560 N N . GLU A 1 208 ? -6.448 -1.117 -4.030 1.00 93.69 208 GLU A N 1
ATOM 1561 C CA . GLU A 1 208 ? -7.303 -1.582 -2.936 1.00 93.69 208 GLU A CA 1
ATOM 1562 C C . GLU A 1 208 ? -8.584 -0.742 -2.889 1.00 93.69 208 GLU A C 1
ATOM 1564 O O . GLU A 1 208 ? -8.539 0.486 -2.949 1.00 93.69 208 GLU A O 1
ATOM 1569 N N . LEU A 1 209 ? -9.725 -1.407 -2.737 1.00 96.69 209 LEU A N 1
ATOM 1570 C CA . LEU A 1 209 ? -11.007 -0.841 -2.337 1.00 96.69 209 LEU A CA 1
ATOM 1571 C C . LEU A 1 209 ? -11.635 -1.810 -1.347 1.00 96.69 209 LEU A C 1
ATOM 1573 O O . LEU A 1 209 ? -12.238 -2.807 -1.746 1.00 96.69 209 LEU A O 1
ATOM 1577 N N . ALA A 1 210 ? -11.482 -1.520 -0.059 1.00 97.06 210 ALA A N 1
ATOM 1578 C CA . ALA A 1 210 ? -11.855 -2.439 0.999 1.00 97.06 210 ALA A CA 1
ATOM 1579 C C . ALA A 1 210 ? -12.729 -1.795 2.066 1.00 97.06 210 ALA A C 1
ATOM 1581 O O . ALA A 1 210 ? -12.625 -0.609 2.386 1.00 97.06 210 ALA A O 1
ATOM 1582 N N . VAL A 1 211 ? -13.585 -2.624 2.649 1.00 97.88 211 VAL A N 1
ATOM 1583 C CA . VAL A 1 211 ? -14.359 -2.305 3.841 1.00 97.88 211 VAL A CA 1
ATOM 1584 C C . VAL A 1 211 ? -14.064 -3.321 4.927 1.00 97.88 211 VAL A C 1
ATOM 1586 O O . VAL A 1 211 ? -13.816 -4.499 4.660 1.00 97.88 211 VAL A O 1
ATOM 1589 N N . SER A 1 212 ? -14.134 -2.860 6.168 1.00 97.56 212 SER A N 1
ATOM 1590 C CA . SER A 1 212 ? -13.996 -3.707 7.337 1.00 97.56 212 SER A CA 1
ATOM 1591 C C . SER A 1 212 ? -15.113 -3.466 8.342 1.00 97.56 212 SER A C 1
ATOM 1593 O O . SER A 1 212 ? -15.670 -2.373 8.474 1.00 97.56 212 SER A O 1
ATOM 1595 N N . TYR A 1 213 ? -15.432 -4.516 9.085 1.00 98.38 213 TYR A N 1
ATOM 1596 C CA . TYR A 1 213 ? -16.212 -4.424 10.309 1.00 98.38 213 TYR A CA 1
ATOM 1597 C C . TYR A 1 213 ? -15.425 -5.104 11.415 1.00 98.38 213 TYR A C 1
ATOM 1599 O O . TYR A 1 213 ? -15.062 -6.267 11.264 1.00 98.38 213 TYR A O 1
ATOM 1607 N N . SER A 1 214 ? -15.192 -4.417 12.529 1.00 98.06 214 SER A N 1
ATOM 1608 C CA . SER A 1 214 ? -14.537 -5.007 13.696 1.00 98.06 214 SER A CA 1
ATOM 1609 C C . SER A 1 214 ? -15.384 -4.884 14.950 1.00 98.06 214 SER A C 1
ATOM 1611 O O . SER A 1 214 ? -16.132 -3.920 15.136 1.00 98.06 214 SER A O 1
ATOM 1613 N N . TYR A 1 215 ? -15.262 -5.887 15.817 1.00 98.19 215 TYR A N 1
ATOM 1614 C CA . TYR A 1 215 ? -15.945 -5.939 17.099 1.00 98.19 215 TYR A CA 1
ATOM 1615 C C . TYR A 1 215 ? -15.000 -6.413 18.205 1.00 98.19 215 TYR A C 1
ATOM 1617 O O . TYR A 1 215 ? -14.392 -7.481 18.116 1.00 98.19 215 TYR A O 1
ATOM 1625 N N . LYS A 1 216 ? -14.917 -5.631 19.280 1.00 96.69 216 LYS A N 1
ATOM 1626 C CA . LYS A 1 216 ? -14.078 -5.877 20.453 1.00 96.69 216 LYS A CA 1
ATOM 1627 C C . LYS A 1 216 ? -14.900 -6.512 21.578 1.00 96.69 216 LYS A C 1
ATOM 1629 O O . LYS A 1 216 ? -15.822 -5.898 22.117 1.00 96.69 216 LYS A O 1
ATOM 1634 N N . PHE A 1 217 ? -14.552 -7.739 21.966 1.00 95.69 217 PHE A N 1
ATOM 1635 C CA . PHE A 1 217 ? -15.153 -8.433 23.111 1.00 95.69 217 PHE A CA 1
ATOM 1636 C C . PHE A 1 217 ? -14.522 -7.978 24.434 1.00 95.69 217 PHE A C 1
ATOM 1638 O O . PHE A 1 217 ? -15.239 -7.722 25.403 1.00 95.69 217 PHE A O 1
ATOM 1645 N N . SER A 1 218 ? -13.193 -7.858 24.449 1.00 91.12 218 SER A N 1
ATOM 1646 C CA . SER A 1 218 ? -12.357 -7.345 25.543 1.00 91.12 218 SER A CA 1
ATOM 1647 C C . SER A 1 218 ? -11.107 -6.671 24.966 1.00 91.12 218 SER A C 1
ATOM 1649 O O . SER A 1 218 ? -10.894 -6.710 23.760 1.00 91.12 218 SER A O 1
ATOM 1651 N N . GLU A 1 219 ? -10.248 -6.096 25.808 1.00 82.94 219 GLU A N 1
ATOM 1652 C CA . GLU A 1 219 ? -8.998 -5.461 25.350 1.00 82.94 219 GLU A CA 1
ATOM 1653 C C . GLU A 1 219 ? -8.051 -6.401 24.584 1.00 82.94 219 GLU A C 1
ATOM 1655 O O . GLU A 1 219 ? -7.263 -5.939 23.774 1.00 82.94 219 GLU A O 1
ATOM 1660 N N . SER A 1 220 ? -8.142 -7.717 24.794 1.00 85.94 220 SER A N 1
ATOM 1661 C CA . SER A 1 220 ? -7.280 -8.719 24.146 1.00 85.94 220 SER A CA 1
ATOM 1662 C C . SER A 1 220 ? -8.016 -9.657 23.188 1.00 85.94 220 SER A C 1
ATOM 1664 O O . SER A 1 220 ? -7.431 -10.621 22.698 1.00 85.94 220 SER A O 1
ATOM 1666 N N . ARG A 1 221 ? -9.318 -9.442 22.962 1.00 94.69 221 ARG A N 1
ATOM 1667 C CA . ARG A 1 221 ? -10.145 -10.317 22.122 1.00 94.69 221 ARG A CA 1
ATOM 1668 C C . ARG A 1 221 ? -11.049 -9.488 21.230 1.00 94.69 221 ARG A C 1
ATOM 1670 O O . ARG A 1 221 ? -11.965 -8.820 21.714 1.00 94.69 221 ARG A O 1
ATOM 1677 N N . SER A 1 222 ? -10.858 -9.619 19.929 1.00 96.00 222 SER A N 1
ATOM 1678 C CA . SER A 1 222 ? -11.728 -9.051 18.908 1.00 96.00 222 SER A CA 1
ATOM 1679 C C . SER A 1 222 ? -11.886 -10.014 17.740 1.00 96.00 222 SER A C 1
ATOM 1681 O O . SER A 1 222 ? -11.210 -11.039 17.658 1.00 96.00 222 SER A O 1
ATOM 1683 N N . PHE A 1 223 ? -12.807 -9.682 16.845 1.00 96.31 223 PHE A N 1
ATOM 1684 C CA . PHE A 1 223 ? -12.792 -10.196 15.486 1.00 96.31 223 PHE A CA 1
ATOM 1685 C C . PHE A 1 223 ? -12.972 -9.038 14.514 1.00 96.31 223 PHE A C 1
ATOM 1687 O O . PHE A 1 223 ? -13.503 -7.982 14.879 1.00 96.31 223 PHE A O 1
ATOM 1694 N N . TYR A 1 224 ? -12.577 -9.263 13.269 1.00 96.31 224 TYR A N 1
ATOM 1695 C CA . TYR A 1 224 ? -12.908 -8.380 12.168 1.00 96.31 224 TYR A CA 1
ATOM 1696 C C . TYR A 1 224 ? -13.271 -9.190 10.923 1.00 96.31 224 TYR A C 1
ATOM 1698 O O . TYR A 1 224 ? -12.893 -10.352 10.782 1.00 96.31 224 TYR A O 1
ATOM 1706 N N . LEU A 1 225 ? -14.039 -8.565 10.041 1.00 97.00 225 LEU A N 1
ATOM 1707 C CA . LEU A 1 225 ? -14.300 -9.010 8.682 1.00 97.00 225 LEU A CA 1
ATOM 1708 C C . LEU A 1 225 ? -13.688 -7.973 7.749 1.00 97.00 225 LEU A C 1
ATOM 1710 O O . LEU A 1 225 ? -13.873 -6.779 7.977 1.00 97.00 225 LEU A O 1
ATOM 1714 N N . TYR A 1 226 ? -12.982 -8.431 6.722 1.00 96.00 226 TYR A N 1
ATOM 1715 C CA . TYR A 1 226 ? -12.405 -7.606 5.665 1.00 96.00 226 TYR A CA 1
ATOM 1716 C C . TYR A 1 226 ? -12.929 -8.121 4.325 1.00 96.00 226 TYR A C 1
ATOM 1718 O O . TYR A 1 226 ? -12.954 -9.330 4.091 1.00 96.00 226 TYR A O 1
ATOM 1726 N N . ALA A 1 227 ? -13.362 -7.210 3.460 1.00 96.25 227 ALA A N 1
ATOM 1727 C CA . ALA A 1 227 ? -13.737 -7.517 2.089 1.00 96.25 227 ALA A CA 1
ATOM 1728 C C . ALA A 1 227 ? -13.238 -6.397 1.177 1.00 96.25 227 ALA A C 1
ATOM 1730 O O . ALA A 1 227 ? -13.560 -5.231 1.417 1.00 96.25 227 ALA A O 1
ATOM 1731 N N . GLY A 1 228 ? -12.483 -6.753 0.137 1.00 94.69 228 GLY A N 1
ATOM 1732 C CA . GLY A 1 228 ? -11.967 -5.806 -0.845 1.00 94.69 228 GLY A CA 1
ATOM 1733 C C . GLY A 1 228 ? -12.105 -6.308 -2.278 1.00 94.69 228 GLY A C 1
ATOM 1734 O O . GLY A 1 228 ? -12.067 -7.514 -2.522 1.00 94.69 228 GLY A O 1
ATOM 1735 N N . TYR A 1 229 ? -12.313 -5.380 -3.212 1.00 93.12 229 TYR A N 1
ATOM 1736 C CA . TYR A 1 229 ? -12.288 -5.643 -4.652 1.00 93.12 229 TYR A CA 1
ATOM 1737 C C . TYR A 1 229 ? -11.943 -4.361 -5.442 1.00 93.12 229 TYR A C 1
ATOM 1739 O O . TYR A 1 229 ? -12.821 -3.514 -5.634 1.00 93.12 229 TYR A O 1
ATOM 1747 N N . PRO A 1 230 ? -10.696 -4.203 -5.920 1.00 92.50 230 PRO A N 1
ATOM 1748 C CA . PRO A 1 230 ? -9.544 -5.063 -5.634 1.00 92.50 230 PRO A CA 1
ATOM 1749 C C . PRO A 1 230 ? -9.170 -5.022 -4.145 1.00 92.50 230 PRO A C 1
ATOM 1751 O O . PRO A 1 230 ? -9.542 -4.098 -3.423 1.00 92.50 230 PRO A O 1
ATOM 1754 N N . GLY A 1 231 ? -8.492 -6.050 -3.659 1.00 87.75 231 GLY A N 1
ATOM 1755 C CA . GLY A 1 231 ? -8.052 -6.147 -2.272 1.00 87.75 231 GLY A CA 1
ATOM 1756 C C . GLY A 1 231 ? -7.022 -7.255 -2.128 1.00 87.75 231 GLY A C 1
ATOM 1757 O O . GLY A 1 231 ? -6.893 -8.096 -3.015 1.00 87.75 231 GLY A O 1
ATOM 1758 N N . GLU A 1 232 ? -6.295 -7.251 -1.020 1.00 86.38 232 GLU A N 1
ATOM 1759 C CA . GLU A 1 232 ? -5.197 -8.195 -0.825 1.00 86.38 232 GLU A CA 1
ATOM 1760 C C . GLU A 1 232 ? -5.668 -9.540 -0.253 1.00 86.38 232 GLU A C 1
ATOM 1762 O O . GLU A 1 232 ? -6.701 -9.612 0.431 1.00 86.38 232 GLU A O 1
ATOM 1767 N N . PRO A 1 233 ? -4.904 -10.623 -0.484 1.00 82.75 233 PRO A N 1
ATOM 1768 C CA . PRO A 1 233 ? -5.130 -11.893 0.185 1.00 82.75 233 PRO A CA 1
ATOM 1769 C C . PRO A 1 233 ? -5.056 -11.770 1.706 1.00 82.75 233 PRO A C 1
ATOM 1771 O O . PRO A 1 233 ? -4.289 -10.986 2.258 1.00 82.75 233 PRO A O 1
ATOM 1774 N N . ALA A 1 234 ? -5.781 -12.651 2.398 1.00 84.56 234 ALA A N 1
ATOM 1775 C CA . ALA A 1 234 ? -5.766 -12.691 3.860 1.00 84.56 234 ALA A CA 1
ATOM 1776 C C . ALA A 1 234 ? -4.393 -13.073 4.456 1.00 84.56 234 ALA A C 1
ATOM 1778 O O . ALA A 1 234 ? -4.133 -12.822 5.633 1.00 84.56 234 ALA A O 1
ATOM 1779 N N . LEU A 1 235 ? -3.547 -13.745 3.669 1.00 82.38 235 LEU A N 1
ATOM 1780 C CA . LEU A 1 235 ? -2.241 -14.250 4.075 1.00 82.38 235 LEU A CA 1
ATOM 1781 C C . LEU A 1 235 ? -1.184 -13.789 3.079 1.00 82.38 235 LEU A C 1
ATOM 1783 O O . LEU A 1 235 ? -1.286 -14.071 1.889 1.00 82.38 235 LEU A O 1
ATOM 1787 N N . GLY A 1 236 ? -0.151 -13.146 3.601 1.00 84.31 236 GLY A N 1
ATOM 1788 C CA . GLY A 1 236 ? 0.971 -12.638 2.833 1.00 84.31 236 GLY A CA 1
ATOM 1789 C C . GLY A 1 236 ? 1.789 -11.675 3.686 1.00 84.31 236 GLY A C 1
ATOM 1790 O O . GLY A 1 236 ? 1.378 -11.325 4.798 1.00 84.31 236 GLY A O 1
ATOM 1791 N N . PRO A 1 237 ? 2.977 -11.277 3.221 1.00 86.19 237 PRO A N 1
ATOM 1792 C CA . PRO A 1 237 ? 3.640 -10.120 3.784 1.00 86.19 237 PRO A CA 1
ATOM 1793 C C . PRO A 1 237 ? 2.870 -8.846 3.398 1.00 86.19 237 PRO A C 1
ATOM 1795 O O . PRO A 1 237 ? 2.208 -8.825 2.361 1.00 86.19 237 PRO A O 1
ATOM 1798 N N . PRO A 1 238 ? 3.009 -7.756 4.170 1.00 88.56 238 PRO A N 1
ATOM 1799 C CA . PRO A 1 238 ? 2.609 -6.437 3.703 1.00 88.56 238 PRO A CA 1
ATOM 1800 C C . PRO A 1 238 ? 3.134 -6.127 2.304 1.00 88.56 238 PRO A C 1
ATOM 1802 O O . PRO A 1 238 ? 4.287 -6.458 2.014 1.00 88.56 238 PRO A O 1
ATOM 1805 N N . MET A 1 239 ? 2.375 -5.409 1.484 1.00 86.94 239 MET A N 1
ATOM 1806 C CA . MET A 1 239 ? 2.877 -4.816 0.250 1.00 86.94 239 MET A CA 1
ATOM 1807 C C . MET A 1 239 ? 4.117 -3.966 0.555 1.00 86.94 239 MET A C 1
ATOM 1809 O O . MET A 1 239 ? 4.153 -3.229 1.544 1.00 86.94 239 MET A O 1
ATOM 1813 N N . TYR A 1 240 ? 5.156 -4.060 -0.276 1.00 86.38 240 TYR A N 1
ATOM 1814 C CA . TYR A 1 240 ? 6.465 -3.468 0.018 1.00 86.38 240 TYR A CA 1
ATOM 1815 C C . TYR A 1 240 ? 6.430 -1.963 0.348 1.00 86.38 240 TYR A C 1
ATOM 1817 O O . TYR A 1 240 ? 7.211 -1.524 1.191 1.00 86.38 240 TYR A O 1
ATOM 1825 N N . LEU A 1 241 ? 5.513 -1.191 -0.253 1.00 88.06 241 LEU A N 1
ATOM 1826 C CA . LEU A 1 241 ? 5.346 0.247 0.016 1.00 88.06 241 LEU A CA 1
ATOM 1827 C C . LEU A 1 241 ? 4.769 0.547 1.405 1.00 88.06 241 LEU A C 1
ATOM 1829 O O . LEU A 1 241 ? 4.980 1.640 1.925 1.00 88.06 241 LEU A O 1
ATOM 1833 N N . HIS A 1 242 ? 4.066 -0.406 2.021 1.00 88.62 242 HIS A N 1
ATOM 1834 C CA . HIS A 1 242 ? 3.613 -0.279 3.407 1.00 88.62 242 HIS A CA 1
ATOM 1835 C C . HIS A 1 242 ? 4.705 -0.625 4.419 1.00 88.62 242 HIS A C 1
ATOM 1837 O O . HIS A 1 242 ? 4.625 -0.211 5.571 1.00 88.62 242 HIS A O 1
ATOM 1843 N N . ARG A 1 243 ? 5.764 -1.327 4.000 1.00 88.88 243 ARG A N 1
ATOM 1844 C CA . ARG A 1 243 ? 6.878 -1.672 4.885 1.00 88.88 243 ARG A CA 1
ATOM 1845 C C . ARG A 1 243 ? 7.716 -0.425 5.141 1.00 88.88 243 ARG A C 1
ATOM 1847 O O . ARG A 1 243 ? 8.197 0.216 4.206 1.00 88.88 243 ARG A O 1
ATOM 1854 N N . ILE A 1 244 ? 8.016 -0.133 6.406 1.00 87.38 244 ILE A N 1
ATOM 1855 C CA . ILE A 1 244 ? 8.848 1.029 6.766 1.00 87.38 244 ILE A CA 1
ATOM 1856 C C . ILE A 1 244 ? 10.217 1.030 6.062 1.00 87.38 244 ILE A C 1
ATOM 1858 O O . ILE A 1 244 ? 10.715 2.087 5.668 1.00 87.38 244 ILE A O 1
ATOM 1862 N N . SER A 1 245 ? 10.796 -0.152 5.827 1.00 87.25 245 SER A N 1
ATOM 1863 C CA . SER A 1 245 ? 12.066 -0.322 5.112 1.00 87.25 245 SER A CA 1
ATOM 1864 C C . SER A 1 245 ? 11.999 0.071 3.633 1.00 87.25 245 SER A C 1
ATOM 1866 O O . SER A 1 245 ? 13.036 0.358 3.045 1.00 87.25 245 SER A O 1
ATOM 1868 N N . GLY A 1 246 ? 10.804 0.072 3.033 1.00 83.62 246 GLY A N 1
ATOM 1869 C CA . GLY A 1 246 ? 10.555 0.465 1.644 1.00 83.62 246 GLY A CA 1
ATOM 1870 C C . GLY A 1 246 ? 10.120 1.923 1.473 1.00 83.62 246 GLY A C 1
ATOM 1871 O O . GLY A 1 246 ? 10.051 2.398 0.348 1.00 83.62 246 GLY A O 1
ATOM 1872 N N . SER A 1 247 ? 9.868 2.657 2.564 1.00 83.56 247 SER A N 1
ATOM 1873 C CA . SER A 1 247 ? 9.224 3.986 2.539 1.00 83.56 247 SER A CA 1
ATOM 1874 C C . SER A 1 247 ? 9.889 5.037 1.636 1.00 83.56 247 SER A C 1
ATOM 1876 O O . SER A 1 247 ? 9.203 5.912 1.114 1.00 83.56 247 SER A O 1
ATOM 1878 N N . ASN A 1 248 ? 11.208 4.950 1.436 1.00 87.00 248 ASN A N 1
ATOM 1879 C CA . ASN A 1 248 ? 11.985 5.861 0.587 1.00 87.00 248 ASN A CA 1
ATOM 1880 C C . ASN A 1 248 ? 12.630 5.154 -0.617 1.00 87.00 248 ASN A C 1
ATOM 1882 O O . ASN A 1 248 ? 13.615 5.650 -1.165 1.00 87.00 248 ASN A O 1
ATOM 1886 N N . ILE A 1 249 ? 12.117 3.983 -1.001 1.00 88.88 249 ILE A N 1
ATOM 1887 C CA . ILE A 1 249 ? 12.619 3.204 -2.132 1.00 88.88 249 ILE A CA 1
ATOM 1888 C C . ILE A 1 249 ? 11.567 3.267 -3.249 1.00 88.88 249 ILE A C 1
ATOM 1890 O O . ILE A 1 249 ? 10.489 2.695 -3.093 1.00 88.88 249 ILE A O 1
ATOM 1894 N N . PRO A 1 250 ? 11.848 3.967 -4.365 1.00 88.69 250 PRO A N 1
ATOM 1895 C CA . PRO A 1 250 ? 10.891 4.098 -5.465 1.00 88.69 250 PRO A CA 1
ATOM 1896 C C . PRO A 1 250 ? 10.755 2.814 -6.296 1.00 88.69 250 PRO A C 1
ATOM 1898 O O . PRO A 1 250 ? 9.772 2.652 -7.015 1.00 88.69 250 PRO A O 1
ATOM 1901 N N . ASP A 1 251 ? 11.734 1.912 -6.201 1.00 89.62 251 ASP A N 1
ATOM 1902 C CA . ASP A 1 251 ? 11.751 0.634 -6.905 1.00 89.62 251 ASP A CA 1
ATOM 1903 C C . ASP A 1 251 ? 11.085 -0.480 -6.105 1.00 89.62 251 ASP A C 1
ATOM 1905 O O . ASP A 1 251 ? 11.306 -0.634 -4.900 1.00 89.62 251 ASP A O 1
ATOM 1909 N N . ALA A 1 252 ? 10.321 -1.314 -6.805 1.00 89.62 252 ALA A N 1
ATOM 1910 C CA . ALA A 1 252 ? 9.847 -2.567 -6.248 1.00 89.62 252 ALA A CA 1
ATOM 1911 C C . ALA A 1 252 ? 11.041 -3.501 -5.947 1.00 89.62 252 ALA A C 1
ATOM 1913 O O . ALA A 1 252 ? 11.964 -3.618 -6.758 1.00 89.62 252 ALA A O 1
ATOM 1914 N N . PRO A 1 253 ? 11.058 -4.202 -4.801 1.00 89.50 253 PRO A N 1
ATOM 1915 C CA . PRO A 1 253 ? 12.032 -5.257 -4.552 1.00 89.50 253 PRO A CA 1
ATOM 1916 C C . PRO A 1 253 ? 11.914 -6.389 -5.582 1.00 89.50 253 PRO A C 1
ATOM 1918 O O . PRO A 1 253 ? 10.813 -6.728 -6.006 1.00 89.50 253 PRO A O 1
ATOM 1921 N N . ILE A 1 254 ? 13.029 -7.069 -5.879 1.00 87.62 254 ILE A N 1
ATOM 1922 C CA . ILE A 1 254 ? 13.068 -8.204 -6.830 1.00 87.62 254 ILE A CA 1
ATOM 1923 C C . ILE A 1 254 ? 12.040 -9.301 -6.487 1.00 87.62 254 ILE A C 1
ATOM 1925 O O . ILE A 1 254 ? 11.493 -9.968 -7.361 1.00 87.62 254 ILE A O 1
ATOM 1929 N N . GLY A 1 255 ? 11.785 -9.512 -5.193 1.00 84.50 255 GLY A N 1
ATOM 1930 C CA . GLY A 1 255 ? 10.844 -10.524 -4.710 1.00 84.50 255 GLY A CA 1
ATOM 1931 C C . GLY A 1 255 ? 9.373 -10.109 -4.737 1.00 84.50 255 GLY A C 1
ATOM 1932 O O . GLY A 1 255 ? 8.543 -10.944 -4.397 1.00 84.50 255 GLY A O 1
ATOM 1933 N N . HIS A 1 256 ? 9.051 -8.864 -5.103 1.00 86.44 256 HIS A N 1
ATOM 1934 C CA . HIS A 1 256 ? 7.709 -8.293 -4.958 1.00 86.44 256 HIS A CA 1
ATOM 1935 C C . HIS A 1 256 ? 6.626 -9.159 -5.621 1.00 86.44 256 HIS A C 1
ATOM 1937 O O . HIS A 1 256 ? 5.695 -9.625 -4.968 1.00 86.44 256 HIS A O 1
ATOM 1943 N N . H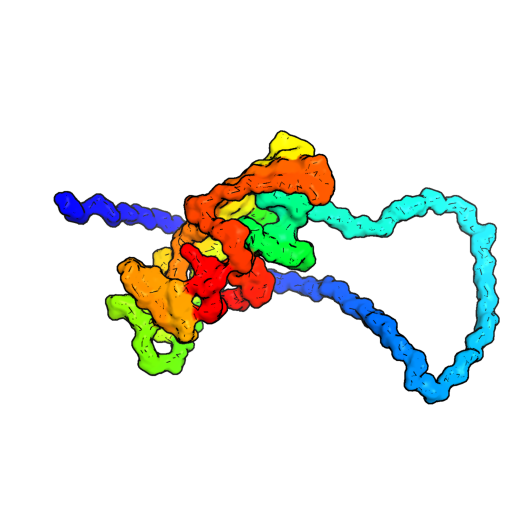IS A 1 257 ? 6.822 -9.517 -6.888 1.00 83.06 257 HIS A N 1
ATOM 1944 C CA . HIS A 1 257 ? 5.844 -10.309 -7.642 1.00 83.06 257 HIS A CA 1
ATOM 1945 C C . HIS A 1 257 ? 5.676 -11.750 -7.184 1.00 83.06 257 HIS A C 1
ATOM 1947 O O . HIS A 1 257 ? 4.711 -12.419 -7.527 1.00 83.06 257 HIS A O 1
ATOM 1953 N N . TRP A 1 258 ? 6.627 -12.239 -6.398 1.00 82.38 258 TRP A N 1
ATOM 1954 C CA . TRP A 1 258 ? 6.585 -13.586 -5.854 1.00 82.38 258 TRP A CA 1
ATOM 1955 C C . TRP A 1 258 ? 6.013 -13.627 -4.437 1.00 82.38 258 TRP A C 1
ATOM 1957 O O . TRP A 1 258 ? 5.708 -14.712 -3.944 1.00 82.38 258 TRP A O 1
ATOM 1967 N N . GLN A 1 259 ? 5.936 -12.482 -3.756 1.00 79.50 259 GLN A N 1
ATOM 1968 C CA . GLN A 1 259 ? 5.639 -12.410 -2.327 1.00 79.50 259 GLN A CA 1
ATOM 1969 C C . GLN A 1 259 ? 4.365 -11.631 -2.017 1.00 79.50 259 GLN A C 1
ATOM 1971 O O . GLN A 1 259 ? 3.629 -12.053 -1.131 1.00 79.50 259 GLN A O 1
ATOM 1976 N N . ASP A 1 260 ? 4.125 -10.511 -2.694 1.00 73.56 260 ASP A N 1
ATOM 1977 C CA . ASP A 1 260 ? 3.052 -9.567 -2.365 1.00 73.56 260 ASP A CA 1
ATOM 1978 C C . ASP A 1 260 ? 2.277 -9.027 -3.575 1.00 73.56 260 ASP A C 1
ATOM 1980 O O . ASP A 1 260 ? 1.345 -8.255 -3.372 1.00 73.56 260 ASP A O 1
ATOM 1984 N N . ALA A 1 261 ? 2.596 -9.437 -4.807 1.00 65.25 261 ALA A N 1
ATOM 1985 C CA . ALA A 1 261 ? 1.708 -9.204 -5.948 1.00 65.25 261 ALA A CA 1
ATOM 1986 C C . ALA A 1 261 ? 0.694 -10.349 -6.099 1.00 65.25 261 ALA A C 1
ATOM 1988 O O . ALA A 1 261 ? 1.035 -11.521 -5.907 1.00 65.25 261 ALA A O 1
ATOM 1989 N N . THR A 1 262 ? -0.546 -10.003 -6.446 1.00 52.91 262 THR A N 1
ATOM 1990 C CA . THR A 1 262 ? -1.647 -10.941 -6.720 1.00 52.91 262 THR A CA 1
ATOM 1991 C C . THR A 1 262 ? -2.499 -10.499 -7.882 1.00 52.91 262 THR A C 1
ATOM 1993 O O . THR A 1 262 ? -2.828 -9.291 -7.899 1.00 52.91 262 THR A O 1
#

pLDDT: mean 75.89, std 23.94, range [26.12, 98.38]

Secondary structure (DSSP, 8-state):
---------------------------PPPPPPP----TT--------PPPPPPP-TT---------------PPBPSS-TTSBGGGB-STT-B--TTPPP--EEEEETTEEEEEEEEE--EEEE----S---BTTB--SEEEE--EEEEEEEEEESSSSEEEEEEEEE-SHHHHT-TT-EE-TT--SEEETTEEE-SEEPPPPSEEEEEEEEEEEEETTEEEEEEEESS---SSSPPPGGGSGGGTT--SPPTTHHHHT--

Radius of gyration: 26.51 Å; chains: 1; bounding box: 62×37×91 Å